Protein AF-A0A9W8CZG8-F1 (afdb_monomer_lite)

Structure (mmCIF, N/CA/C/O backbone):
data_AF-A0A9W8CZG8-F1
#
_entry.id   AF-A0A9W8CZG8-F1
#
loop_
_atom_site.group_PDB
_atom_site.id
_atom_site.type_symbol
_atom_site.label_atom_id
_atom_site.label_alt_id
_atom_site.label_comp_id
_atom_site.label_asym_id
_atom_site.label_entity_id
_atom_site.label_seq_id
_atom_site.pdbx_PDB_ins_code
_atom_site.Cartn_x
_atom_site.Cartn_y
_atom_site.Cartn_z
_atom_site.occupancy
_atom_site.B_iso_or_equiv
_atom_site.auth_seq_id
_atom_site.auth_comp_id
_atom_site.auth_asym_id
_atom_site.auth_atom_id
_atom_site.pdbx_PDB_model_num
ATOM 1 N N . MET A 1 1 ? 17.077 -1.620 -17.669 1.00 79.94 1 MET A N 1
ATOM 2 C CA . MET A 1 1 ? 16.732 -2.157 -16.331 1.00 79.94 1 MET A CA 1
ATOM 3 C C . MET A 1 1 ? 17.278 -3.568 -16.085 1.00 79.94 1 MET A C 1
ATOM 5 O O . MET A 1 1 ? 17.140 -4.068 -14.979 1.00 79.94 1 MET A O 1
ATOM 9 N N . VAL A 1 2 ? 17.951 -4.187 -17.066 1.00 86.88 2 VAL A N 1
ATOM 10 C CA . VAL A 1 2 ? 18.521 -5.549 -16.980 1.00 86.88 2 VAL A CA 1
ATOM 11 C C . VAL A 1 2 ? 20.055 -5.564 -17.033 1.00 86.88 2 VAL A C 1
ATOM 13 O O . VAL A 1 2 ? 20.654 -6.577 -17.376 1.00 86.88 2 VAL A O 1
ATOM 16 N N . ASP A 1 3 ? 20.690 -4.428 -16.736 1.00 93.69 3 ASP A N 1
ATOM 17 C CA . ASP A 1 3 ? 22.153 -4.321 -16.685 1.00 93.69 3 ASP A CA 1
ATOM 18 C C . ASP A 1 3 ? 22.726 -5.278 -15.629 1.00 93.69 3 ASP A C 1
ATOM 20 O O . ASP A 1 3 ? 22.032 -5.574 -14.657 1.00 93.69 3 ASP A O 1
ATOM 24 N N . ALA A 1 4 ? 23.957 -5.763 -15.799 1.00 90.31 4 ALA A N 1
ATOM 25 C CA . ALA A 1 4 ? 24.605 -6.643 -14.828 1.00 90.31 4 ALA A CA 1
ATOM 26 C C . ALA A 1 4 ? 24.885 -5.918 -13.499 1.00 90.31 4 ALA A C 1
ATOM 28 O O . ALA A 1 4 ? 24.730 -6.516 -12.429 1.00 90.31 4 ALA A O 1
ATOM 29 N N . GLU A 1 5 ? 25.197 -4.622 -13.564 1.00 94.44 5 GLU A N 1
ATOM 30 C CA . GLU A 1 5 ? 25.545 -3.805 -12.405 1.00 94.44 5 GLU A CA 1
ATOM 31 C C . GLU A 1 5 ? 24.303 -3.373 -11.610 1.00 94.44 5 GLU A C 1
ATOM 33 O O . GLU A 1 5 ? 23.338 -2.811 -12.141 1.00 94.44 5 GLU A O 1
ATOM 38 N N . THR A 1 6 ? 24.321 -3.613 -10.297 1.00 93.31 6 THR A N 1
ATOM 39 C CA . THR A 1 6 ? 23.183 -3.330 -9.403 1.00 93.31 6 THR A CA 1
ATOM 40 C C . THR A 1 6 ? 22.862 -1.847 -9.320 1.00 93.31 6 THR A C 1
ATOM 42 O O . THR A 1 6 ? 21.690 -1.474 -9.330 1.00 93.31 6 THR A O 1
ATOM 45 N N . ASP A 1 7 ? 23.889 -1.002 -9.292 1.00 93.81 7 ASP A N 1
ATOM 46 C CA . ASP A 1 7 ? 23.748 0.446 -9.114 1.00 93.81 7 ASP A CA 1
ATOM 47 C C . ASP A 1 7 ? 23.133 1.098 -10.359 1.00 93.81 7 ASP A C 1
ATOM 49 O O . ASP A 1 7 ? 22.344 2.047 -10.262 1.00 93.81 7 ASP A O 1
ATOM 53 N N . VAL A 1 8 ? 23.412 0.522 -11.535 1.00 95.69 8 VAL A N 1
ATOM 54 C CA . VAL A 1 8 ? 22.782 0.906 -12.803 1.00 95.69 8 VAL A CA 1
ATOM 55 C C . VAL A 1 8 ? 21.299 0.550 -12.775 1.00 95.69 8 VAL A C 1
ATOM 57 O O . VAL A 1 8 ? 20.461 1.395 -13.094 1.00 95.69 8 VAL A O 1
ATOM 60 N N . ARG A 1 9 ? 20.939 -0.669 -12.342 1.00 95.50 9 ARG A N 1
ATOM 61 C CA . ARG A 1 9 ? 19.525 -1.069 -12.211 1.00 95.50 9 ARG A CA 1
ATOM 62 C C . ARG A 1 9 ? 18.782 -0.201 -11.193 1.00 95.50 9 ARG A C 1
ATOM 64 O O . ARG A 1 9 ? 17.696 0.284 -11.498 1.00 95.50 9 ARG A O 1
ATOM 71 N N . GLN A 1 10 ? 19.374 0.036 -10.024 1.00 95.56 10 GLN A N 1
ATOM 72 C CA . GLN A 1 10 ? 18.808 0.884 -8.972 1.00 95.56 10 GLN A CA 1
ATOM 73 C C . GLN A 1 10 ? 18.493 2.291 -9.496 1.00 95.56 10 GLN A C 1
ATOM 75 O O . GLN A 1 10 ? 17.376 2.783 -9.313 1.00 95.56 10 GLN A O 1
ATOM 80 N N . SER A 1 11 ? 19.464 2.925 -10.158 1.00 96.94 11 SER A N 1
ATOM 81 C CA . SER A 1 11 ? 19.312 4.277 -10.708 1.00 96.94 11 SER A CA 1
ATOM 82 C C . SER A 1 11 ? 18.289 4.316 -11.843 1.00 96.94 11 SER A C 1
ATOM 84 O O . SER A 1 11 ? 17.495 5.249 -11.927 1.00 96.94 11 SER A O 1
ATOM 86 N N . ALA A 1 12 ? 18.248 3.275 -12.682 1.00 97.56 12 ALA A N 1
ATOM 87 C CA . ALA A 1 12 ? 17.267 3.170 -13.757 1.00 97.56 12 ALA A CA 1
ATOM 88 C C . ALA A 1 12 ? 15.824 3.105 -13.229 1.00 97.56 12 ALA A C 1
ATOM 90 O O . ALA A 1 12 ? 14.947 3.740 -13.808 1.00 97.56 12 ALA A O 1
ATOM 91 N N . PHE A 1 13 ? 15.568 2.384 -12.131 1.00 98.00 13 PHE A N 1
ATOM 92 C CA . PHE A 1 13 ? 14.232 2.339 -11.525 1.00 98.00 13 PHE A CA 1
ATOM 93 C C . PHE A 1 13 ? 13.837 3.642 -10.828 1.00 98.00 13 PHE A C 1
ATOM 95 O O . PHE A 1 13 ? 12.669 4.017 -10.887 1.00 98.00 13 PHE A O 1
ATOM 102 N N . ALA A 1 14 ? 14.792 4.355 -10.223 1.00 97.25 14 ALA A N 1
ATOM 103 C CA . ALA A 1 14 ? 14.529 5.695 -9.696 1.00 97.25 14 ALA A CA 1
ATOM 104 C C . ALA A 1 14 ? 14.093 6.641 -10.828 1.00 97.25 14 ALA A C 1
ATOM 106 O O . ALA A 1 14 ? 13.007 7.212 -10.779 1.00 97.25 14 ALA A O 1
ATOM 107 N N . LEU A 1 15 ? 14.877 6.689 -11.912 1.00 97.81 15 LEU A N 1
ATOM 108 C CA . LEU A 1 15 ? 14.543 7.486 -13.090 1.00 97.81 15 LEU A CA 1
ATOM 109 C C . LEU A 1 15 ? 13.190 7.085 -13.694 1.00 97.81 15 LEU A C 1
ATOM 111 O O . LEU A 1 15 ? 12.438 7.947 -14.128 1.00 97.81 15 LEU A O 1
ATOM 115 N N . LEU A 1 16 ? 12.860 5.791 -13.731 1.00 98.06 16 LEU A N 1
ATOM 116 C CA . LEU A 1 16 ? 11.576 5.327 -14.254 1.00 98.06 16 LEU A CA 1
ATOM 117 C C . LEU A 1 16 ? 10.388 5.902 -13.472 1.00 98.06 16 LEU A C 1
ATOM 119 O O . LEU A 1 16 ? 9.410 6.316 -14.093 1.00 98.06 16 LEU A O 1
ATOM 123 N N . GLY A 1 17 ? 10.463 5.935 -12.139 1.00 97.50 17 GLY A N 1
ATOM 124 C CA . GLY A 1 17 ? 9.410 6.551 -11.331 1.00 97.50 17 GLY A CA 1
ATOM 125 C C . GLY A 1 17 ? 9.302 8.057 -11.583 1.00 97.50 17 GLY A C 1
ATOM 126 O O . GLY A 1 17 ? 8.198 8.557 -11.792 1.00 97.50 17 GLY A O 1
ATOM 127 N N . ASP A 1 18 ? 10.431 8.762 -11.712 1.00 97.81 18 ASP A N 1
ATOM 128 C CA . ASP A 1 18 ? 10.439 10.186 -12.082 1.00 97.81 18 ASP A CA 1
ATOM 129 C C . ASP A 1 18 ? 9.818 10.432 -13.469 1.00 97.81 18 ASP A C 1
ATOM 131 O O . ASP A 1 18 ? 9.001 11.341 -13.654 1.00 97.81 18 ASP A O 1
ATOM 135 N N . LEU A 1 19 ? 10.143 9.587 -14.451 1.00 97.75 19 LEU A N 1
ATOM 136 C CA . LEU A 1 19 ? 9.551 9.644 -15.788 1.00 97.75 19 LEU A CA 1
ATOM 137 C C . LEU A 1 19 ? 8.045 9.365 -15.750 1.00 97.75 19 LEU A C 1
ATOM 139 O O . LEU A 1 19 ? 7.289 10.032 -16.455 1.00 97.75 19 LEU A O 1
ATOM 143 N N . ALA A 1 20 ? 7.586 8.429 -14.915 1.00 96.94 20 ALA A N 1
ATOM 144 C CA . ALA A 1 20 ? 6.161 8.200 -14.714 1.00 96.94 20 ALA A CA 1
ATOM 145 C C . ALA A 1 20 ? 5.485 9.465 -14.164 1.00 96.94 20 ALA A C 1
ATOM 147 O O . ALA A 1 20 ? 4.491 9.930 -14.724 1.00 96.94 20 ALA A O 1
ATOM 148 N N . MET A 1 21 ? 6.058 10.084 -13.130 1.00 95.56 21 MET A N 1
ATOM 149 C CA . MET A 1 21 ? 5.492 11.276 -12.499 1.00 95.56 21 MET A CA 1
ATOM 150 C C . MET A 1 21 ? 5.356 12.466 -13.457 1.00 95.56 21 MET A C 1
ATOM 152 O O . MET A 1 21 ? 4.320 13.144 -13.448 1.00 95.56 21 MET A O 1
ATOM 156 N N . HIS A 1 22 ? 6.378 12.710 -14.280 1.00 96.62 22 HIS A N 1
ATOM 157 C CA . HIS A 1 22 ? 6.518 13.963 -15.027 1.00 96.62 22 HIS A CA 1
ATOM 158 C C . HIS A 1 22 ? 6.261 13.844 -16.531 1.00 96.62 22 HIS A C 1
ATOM 160 O O . HIS A 1 22 ? 5.877 14.827 -17.166 1.00 96.62 22 HIS A O 1
ATOM 166 N N . CYS A 1 23 ? 6.448 12.665 -17.118 1.00 95.12 23 CYS A N 1
ATOM 167 C CA . CYS A 1 23 ? 6.392 12.477 -18.566 1.00 95.12 23 CYS A CA 1
ATOM 168 C C . CYS A 1 23 ? 5.910 11.073 -18.970 1.00 95.12 23 CYS A C 1
ATOM 170 O O . CYS A 1 23 ? 6.399 10.489 -19.938 1.00 95.12 23 CYS A O 1
ATOM 172 N N . PHE A 1 24 ? 4.873 10.571 -18.285 1.00 96.00 24 PHE A N 1
ATOM 173 C CA . PHE A 1 24 ? 4.274 9.252 -18.529 1.00 96.00 24 PHE A CA 1
ATOM 174 C C . PHE A 1 24 ? 3.967 8.964 -20.007 1.00 96.00 24 PHE A C 1
ATOM 176 O O . PHE A 1 24 ? 4.226 7.864 -20.488 1.00 96.00 24 PHE A O 1
ATOM 183 N N . ALA A 1 25 ? 3.486 9.961 -20.757 1.00 95.50 25 ALA A N 1
ATOM 184 C CA . ALA A 1 25 ? 3.161 9.817 -22.177 1.00 95.50 25 ALA A CA 1
ATOM 185 C C . ALA A 1 25 ? 4.348 9.341 -23.041 1.00 95.50 25 ALA A C 1
ATOM 187 O O . ALA A 1 25 ? 4.134 8.716 -24.076 1.00 95.50 25 ALA A O 1
ATOM 188 N N . LEU A 1 26 ? 5.592 9.611 -22.621 1.00 96.12 26 LEU A N 1
ATOM 189 C CA . LEU A 1 26 ? 6.795 9.167 -23.330 1.00 96.12 26 LEU A CA 1
ATOM 190 C C . LEU A 1 26 ? 7.120 7.690 -23.095 1.00 96.12 26 LEU A C 1
ATOM 192 O O . LEU A 1 26 ? 7.742 7.076 -23.956 1.00 96.12 26 LEU A O 1
ATOM 196 N N . ILE A 1 27 ? 6.723 7.134 -21.946 1.00 95.50 27 ILE A N 1
ATOM 197 C CA . ILE A 1 27 ? 7.032 5.750 -21.551 1.00 95.50 27 ILE A CA 1
ATOM 198 C C . ILE A 1 27 ? 5.834 4.804 -21.693 1.00 95.50 27 ILE A C 1
ATOM 200 O O . ILE A 1 27 ? 6.008 3.588 -21.745 1.00 95.50 27 ILE A O 1
ATOM 204 N N . GLN A 1 28 ? 4.614 5.344 -21.777 1.00 94.62 28 GLN A N 1
ATOM 205 C CA . GLN A 1 28 ? 3.380 4.572 -21.915 1.00 94.62 28 GLN A CA 1
ATOM 206 C C . GLN A 1 28 ? 3.406 3.580 -23.096 1.00 94.62 28 GLN A C 1
ATOM 208 O O . GLN A 1 28 ? 2.980 2.440 -22.892 1.00 94.62 28 GLN A O 1
ATOM 213 N N . PRO A 1 29 ? 3.928 3.919 -24.298 1.00 96.38 29 PRO A N 1
ATOM 214 C CA . PRO A 1 29 ? 3.973 2.970 -25.415 1.00 96.38 29 PRO A CA 1
ATOM 215 C C . PRO A 1 29 ? 4.823 1.720 -25.138 1.00 96.38 29 PRO A C 1
ATOM 217 O O . PRO A 1 29 ? 4.588 0.675 -25.738 1.00 96.38 29 PRO A O 1
ATOM 220 N N . GLN A 1 30 ? 5.798 1.811 -24.229 1.00 96.06 30 GLN A N 1
ATOM 221 C CA . GLN A 1 30 ? 6.711 0.726 -23.855 1.00 96.06 30 GLN A CA 1
ATOM 222 C C . GLN A 1 30 ? 6.327 0.067 -22.526 1.00 96.06 30 GLN A C 1
ATOM 224 O O . GLN A 1 30 ? 7.068 -0.782 -22.026 1.00 96.06 30 GLN A O 1
ATOM 229 N N . LEU A 1 31 ? 5.176 0.419 -21.940 1.00 94.69 31 LEU A N 1
ATOM 230 C CA . LEU A 1 31 ? 4.834 -0.011 -20.587 1.00 94.69 31 LEU A CA 1
ATOM 231 C C . LEU A 1 31 ? 4.801 -1.535 -20.437 1.00 94.69 31 LEU A C 1
ATOM 233 O O . LEU A 1 31 ? 5.225 -2.050 -19.410 1.00 94.69 31 LEU A O 1
ATOM 237 N N . GLY A 1 32 ? 4.354 -2.267 -21.461 1.00 95.81 32 GLY A N 1
ATOM 238 C CA . GLY A 1 32 ? 4.349 -3.729 -21.415 1.00 95.81 32 GLY A CA 1
ATOM 239 C C . GLY A 1 32 ? 5.739 -4.329 -21.206 1.00 95.81 32 GLY A C 1
ATOM 240 O O . GLY A 1 32 ? 5.919 -5.169 -20.328 1.00 95.81 32 GLY A O 1
ATOM 241 N N . GLU A 1 33 ? 6.736 -3.852 -21.951 1.00 96.69 33 GLU A N 1
ATOM 242 C CA . GLU A 1 33 ? 8.125 -4.294 -21.791 1.00 96.69 33 GLU A CA 1
ATOM 243 C C . GLU A 1 33 ? 8.709 -3.824 -20.452 1.00 96.69 33 GLU A C 1
ATOM 245 O O . GLU A 1 33 ? 9.384 -4.587 -19.757 1.00 96.69 33 GLU A O 1
ATOM 250 N N . ILE A 1 34 ? 8.399 -2.589 -20.049 1.00 97.31 34 ILE A N 1
ATOM 251 C CA . ILE A 1 34 ? 8.829 -2.037 -18.763 1.00 97.31 34 ILE A CA 1
ATOM 252 C C . ILE A 1 34 ? 8.327 -2.910 -17.610 1.00 97.31 34 ILE A C 1
ATOM 254 O O . ILE A 1 34 ? 9.120 -3.311 -16.761 1.00 97.31 34 ILE A O 1
ATOM 258 N N . MET A 1 35 ? 7.040 -3.259 -17.596 1.00 97.44 35 MET A N 1
ATOM 259 C CA . MET A 1 35 ? 6.441 -4.068 -16.534 1.00 97.44 35 MET A CA 1
ATOM 260 C C . MET A 1 35 ? 6.983 -5.500 -16.520 1.00 97.44 35 MET A C 1
ATOM 262 O O . MET A 1 35 ? 7.216 -6.047 -15.442 1.00 97.44 35 MET A O 1
ATOM 266 N N . GLN A 1 36 ? 7.263 -6.088 -17.689 1.00 96.00 36 GLN A N 1
ATOM 267 C CA . GLN A 1 36 ? 7.927 -7.394 -17.782 1.00 96.00 36 GLN A CA 1
ATOM 268 C C . GLN A 1 36 ? 9.322 -7.391 -17.142 1.00 96.00 36 GLN A C 1
ATOM 270 O O . GLN A 1 36 ? 9.713 -8.386 -16.535 1.00 96.00 36 GLN A O 1
ATOM 275 N N . GLN A 1 37 ? 10.063 -6.284 -17.248 1.00 96.50 37 GLN A N 1
ATOM 276 C CA . GLN A 1 37 ? 11.381 -6.141 -16.624 1.00 96.50 37 GLN A CA 1
ATOM 277 C C . GLN A 1 37 ? 11.299 -5.731 -15.148 1.00 96.50 37 GLN A C 1
ATOM 279 O O . GLN A 1 37 ? 12.152 -6.138 -14.362 1.00 96.50 37 GLN A O 1
ATOM 284 N N . LEU A 1 38 ? 10.296 -4.938 -14.764 1.00 97.56 38 LEU A N 1
ATOM 285 C CA . LEU A 1 38 ? 10.141 -4.392 -13.416 1.00 97.56 38 LEU A CA 1
ATOM 286 C C . LEU A 1 38 ? 9.665 -5.446 -12.416 1.00 97.56 38 LEU A C 1
ATOM 288 O O . LEU A 1 38 ? 10.283 -5.603 -11.365 1.00 97.56 38 LEU A O 1
ATOM 292 N N . VAL A 1 39 ? 8.578 -6.167 -12.719 1.00 97.62 39 VAL A N 1
ATOM 293 C CA . VAL A 1 39 ? 7.926 -7.078 -11.755 1.00 97.62 39 VAL A CA 1
ATOM 294 C C . VAL A 1 39 ? 8.908 -8.106 -11.165 1.00 97.62 39 VAL A C 1
ATOM 296 O O . VAL A 1 39 ? 8.910 -8.279 -9.945 1.00 97.62 39 VAL A O 1
ATOM 299 N N . PRO A 1 40 ? 9.799 -8.748 -11.950 1.00 95.88 40 PRO A N 1
ATOM 300 C CA . PRO A 1 40 ? 10.768 -9.700 -11.406 1.00 95.88 40 PRO A CA 1
ATOM 301 C C . PRO A 1 40 ? 11.814 -9.089 -10.464 1.00 95.88 40 PRO A C 1
ATOM 303 O O . PRO A 1 40 ? 12.410 -9.833 -9.690 1.00 95.88 40 PRO A O 1
ATOM 306 N N . GLN A 1 41 ? 12.054 -7.773 -10.528 1.00 96.12 41 GLN A N 1
ATOM 307 C CA . GLN A 1 41 ? 13.038 -7.079 -9.684 1.00 96.12 41 GLN A CA 1
ATOM 308 C C . GLN A 1 41 ? 12.511 -6.800 -8.273 1.00 96.12 41 GLN A C 1
ATOM 310 O O . GLN A 1 41 ? 13.300 -6.517 -7.373 1.00 96.12 41 GLN A O 1
ATOM 315 N N . ILE A 1 42 ? 11.196 -6.915 -8.064 1.00 96.38 42 ILE A N 1
ATOM 316 C CA . ILE A 1 42 ? 10.589 -6.956 -6.735 1.00 96.38 42 ILE A CA 1
ATOM 317 C C . ILE A 1 42 ? 10.823 -8.374 -6.189 1.00 96.38 42 ILE A C 1
ATOM 319 O O . ILE A 1 42 ? 10.033 -9.293 -6.408 1.00 96.38 42 ILE A O 1
ATOM 323 N N . ASP A 1 43 ? 11.982 -8.584 -5.572 1.00 89.00 43 ASP A N 1
ATOM 324 C CA . ASP A 1 43 ? 12.475 -9.896 -5.140 1.00 89.00 43 ASP A CA 1
ATOM 325 C C . ASP A 1 43 ? 12.251 -10.134 -3.641 1.00 89.00 43 ASP A C 1
ATOM 327 O O . ASP A 1 43 ? 12.682 -9.342 -2.803 1.00 89.00 43 ASP A O 1
ATOM 331 N N . TYR A 1 44 ? 11.647 -11.279 -3.307 1.00 80.06 44 TYR A N 1
ATOM 332 C CA . TYR A 1 44 ? 11.383 -11.710 -1.931 1.00 80.06 44 TYR A CA 1
ATOM 333 C C . TYR A 1 44 ? 12.633 -11.925 -1.089 1.00 80.06 44 TYR A C 1
ATOM 335 O O . TYR A 1 44 ? 12.573 -11.812 0.133 1.00 80.06 44 TYR A O 1
ATOM 343 N N . ASN A 1 45 ? 13.751 -12.262 -1.732 1.00 82.62 45 ASN A N 1
ATOM 344 C CA . ASN A 1 45 ? 15.008 -12.509 -1.037 1.00 82.62 45 ASN A CA 1
ATOM 345 C C . ASN A 1 45 ? 15.805 -11.225 -0.803 1.00 82.62 45 ASN A C 1
ATOM 347 O O . ASN A 1 45 ? 16.852 -11.273 -0.159 1.00 82.62 45 ASN A O 1
ATOM 351 N N . TYR A 1 46 ? 15.332 -10.088 -1.329 1.00 80.88 46 TYR A N 1
ATOM 352 C CA . TYR A 1 46 ? 16.012 -8.796 -1.255 1.00 80.88 46 TYR A CA 1
ATOM 353 C C . TYR A 1 46 ? 17.476 -8.864 -1.690 1.00 80.88 46 TYR A C 1
ATOM 355 O O . TYR A 1 46 ? 18.294 -8.089 -1.187 1.00 80.88 46 TYR A O 1
ATOM 363 N N . GLN A 1 47 ? 17.822 -9.769 -2.619 1.00 83.56 47 GLN A N 1
ATOM 364 C CA . GLN A 1 47 ? 19.215 -10.006 -3.015 1.00 83.56 47 GLN A CA 1
ATOM 365 C C . GLN A 1 47 ? 19.893 -8.698 -3.446 1.00 83.56 47 GLN A C 1
ATOM 367 O O . GLN A 1 47 ? 21.076 -8.470 -3.194 1.00 83.56 47 GLN A O 1
ATOM 372 N N . HIS A 1 48 ? 19.099 -7.806 -4.042 1.00 91.50 48 HIS A N 1
ATOM 373 C CA . HIS A 1 48 ? 19.472 -6.441 -4.370 1.00 91.50 48 HIS A CA 1
ATOM 374 C C . HIS A 1 48 ? 18.459 -5.456 -3.776 1.00 91.50 48 HIS A C 1
ATOM 376 O O . HIS A 1 48 ? 17.621 -4.905 -4.490 1.00 91.50 48 HIS A O 1
ATOM 382 N N . LEU A 1 49 ? 18.540 -5.241 -2.459 1.00 93.81 49 LEU A N 1
ATOM 383 C CA . LEU A 1 49 ? 17.590 -4.440 -1.676 1.00 93.81 49 LEU A CA 1
ATOM 384 C C . LEU A 1 49 ? 17.209 -3.104 -2.333 1.00 93.81 49 LEU A C 1
ATOM 386 O O . LEU A 1 49 ? 16.026 -2.824 -2.507 1.00 93.81 49 LEU A O 1
ATOM 390 N N . ASN A 1 50 ? 18.192 -2.297 -2.739 1.00 95.56 50 ASN A N 1
ATOM 391 C CA . ASN A 1 50 ? 17.920 -0.972 -3.302 1.00 95.56 50 ASN A CA 1
ATOM 392 C C . ASN A 1 50 ? 17.247 -1.034 -4.682 1.00 95.56 50 ASN A C 1
ATOM 394 O O . ASN A 1 50 ? 16.435 -0.174 -5.017 1.00 95.56 50 ASN A O 1
ATOM 398 N N . VAL A 1 51 ? 17.562 -2.062 -5.478 1.00 96.56 51 VAL A N 1
ATOM 399 C CA . VAL A 1 51 ? 16.904 -2.306 -6.768 1.00 96.56 51 VAL A CA 1
ATOM 400 C C . VAL A 1 51 ? 15.445 -2.684 -6.527 1.00 96.56 51 VAL A C 1
ATOM 402 O O . VAL A 1 51 ? 14.560 -2.076 -7.120 1.00 96.56 51 VAL A O 1
ATOM 405 N N . CYS A 1 52 ? 15.195 -3.617 -5.604 1.00 97.12 52 CYS A N 1
ATOM 406 C CA . CYS A 1 52 ? 13.849 -4.035 -5.212 1.00 97.12 52 CYS A CA 1
ATOM 407 C C . CYS A 1 52 ? 13.020 -2.858 -4.680 1.00 97.12 52 CYS A C 1
ATOM 409 O O . CYS A 1 52 ? 11.855 -2.707 -5.041 1.00 97.12 52 CYS A O 1
ATOM 411 N N . ASN A 1 53 ? 13.625 -2.002 -3.855 1.00 97.38 53 ASN A N 1
ATOM 412 C CA . ASN A 1 53 ? 12.985 -0.809 -3.312 1.00 97.38 53 ASN A CA 1
ATOM 413 C C . ASN A 1 53 ? 12.542 0.167 -4.405 1.00 97.38 53 ASN A C 1
ATOM 415 O O . ASN A 1 53 ? 11.376 0.556 -4.445 1.00 97.38 53 ASN A O 1
ATOM 419 N N . ASN A 1 54 ? 13.439 0.511 -5.330 1.00 98.00 54 ASN A N 1
ATOM 420 C CA . ASN A 1 54 ? 13.112 1.442 -6.408 1.00 98.00 54 ASN A CA 1
ATOM 421 C C . ASN A 1 54 ? 12.155 0.822 -7.438 1.00 98.00 54 ASN A C 1
ATOM 423 O O . ASN A 1 54 ? 11.317 1.528 -7.998 1.00 98.00 54 ASN A O 1
ATOM 427 N N . ALA A 1 55 ? 12.230 -0.492 -7.671 1.00 98.06 55 ALA A N 1
ATOM 428 C CA . ALA A 1 55 ? 11.271 -1.210 -8.508 1.00 98.06 55 ALA A CA 1
ATOM 429 C C . ALA A 1 55 ? 9.859 -1.182 -7.895 1.00 98.06 55 ALA A C 1
ATOM 431 O O . ALA A 1 55 ? 8.899 -0.869 -8.594 1.00 98.06 55 ALA A O 1
ATOM 432 N N . ALA A 1 56 ? 9.727 -1.437 -6.587 1.00 98.19 56 ALA A N 1
ATOM 433 C CA . ALA A 1 56 ? 8.443 -1.355 -5.892 1.00 98.19 56 ALA A CA 1
ATOM 434 C C . ALA A 1 56 ? 7.859 0.064 -5.973 1.00 98.19 56 ALA A C 1
ATOM 436 O O . ALA A 1 56 ? 6.732 0.235 -6.427 1.00 98.19 56 ALA A O 1
ATOM 437 N N . TRP A 1 57 ? 8.655 1.078 -5.623 1.00 98.31 57 TRP A N 1
ATOM 438 C CA . TRP A 1 57 ? 8.228 2.477 -5.673 1.00 98.31 57 TRP A CA 1
ATOM 439 C C . TRP A 1 57 ? 7.793 2.915 -7.082 1.00 98.31 57 TRP A C 1
ATOM 441 O O . TRP A 1 57 ? 6.687 3.432 -7.260 1.00 98.31 57 TRP A O 1
ATOM 451 N N . SER A 1 58 ? 8.608 2.629 -8.105 1.00 98.25 58 SER A N 1
ATOM 452 C CA . SER A 1 58 ? 8.281 2.981 -9.495 1.00 98.25 58 SER A CA 1
ATOM 453 C C . SER A 1 58 ? 7.024 2.273 -10.012 1.00 98.25 58 SER A C 1
ATOM 455 O O . SER A 1 58 ? 6.268 2.880 -10.769 1.00 98.25 58 SER A O 1
ATOM 457 N N . ALA A 1 59 ? 6.723 1.048 -9.561 1.00 98.44 59 ALA A N 1
ATOM 458 C CA . ALA A 1 59 ? 5.449 0.391 -9.871 1.00 98.44 59 ALA A CA 1
ATOM 459 C C . ALA A 1 59 ? 4.244 1.196 -9.362 1.00 98.44 59 ALA A C 1
ATOM 461 O O . ALA A 1 59 ? 3.231 1.299 -10.054 1.00 98.44 59 ALA A O 1
ATOM 462 N N . GLY A 1 60 ? 4.355 1.780 -8.165 1.00 98.31 60 GLY A N 1
ATOM 463 C CA . GLY A 1 60 ? 3.317 2.628 -7.583 1.00 98.31 60 GLY A CA 1
ATOM 464 C C . GLY A 1 60 ? 3.088 3.908 -8.385 1.00 98.31 60 GLY A C 1
ATOM 465 O O . GLY A 1 60 ? 1.938 4.264 -8.643 1.00 98.31 60 GLY A O 1
ATOM 466 N N . GLU A 1 61 ? 4.162 4.568 -8.824 1.00 98.31 61 GLU A N 1
ATOM 467 C CA . GLU A 1 61 ? 4.069 5.769 -9.668 1.00 98.31 61 GLU A CA 1
ATOM 468 C C . GLU A 1 61 ? 3.468 5.461 -11.046 1.00 98.31 61 GLU A C 1
ATOM 470 O O . GLU A 1 61 ? 2.578 6.170 -11.523 1.00 98.31 61 GLU A O 1
ATOM 475 N N . LEU A 1 62 ? 3.886 4.352 -11.666 1.00 98.06 62 LEU A N 1
ATOM 476 C CA . LEU A 1 62 ? 3.313 3.881 -12.927 1.00 98.06 62 LEU A CA 1
ATOM 477 C C . LEU A 1 62 ? 1.821 3.565 -12.792 1.00 98.06 62 LEU A C 1
ATOM 479 O O . LEU A 1 62 ? 1.051 3.917 -13.684 1.00 98.06 62 LEU A O 1
ATOM 483 N N . ALA A 1 63 ? 1.398 2.949 -11.685 1.00 97.56 63 ALA A N 1
ATOM 484 C CA . ALA A 1 63 ? -0.009 2.652 -11.438 1.00 97.56 63 ALA A CA 1
ATOM 485 C C . ALA A 1 63 ? -0.856 3.931 -11.385 1.00 97.56 63 ALA A C 1
ATOM 487 O O . ALA A 1 63 ? -1.859 4.031 -12.094 1.00 97.56 63 ALA A O 1
ATOM 488 N N . LEU A 1 64 ? -0.429 4.930 -10.601 1.00 97.25 64 LEU A N 1
ATOM 489 C CA . LEU A 1 64 ? -1.152 6.199 -10.460 1.00 97.25 64 LEU A CA 1
ATOM 490 C C . LEU A 1 64 ? -1.306 6.947 -11.788 1.00 97.25 64 LEU A C 1
ATOM 492 O O . LEU A 1 64 ? -2.310 7.626 -11.998 1.00 97.25 64 LEU A O 1
ATOM 496 N N . LYS A 1 65 ? -0.313 6.842 -12.674 1.00 96.69 65 LYS A N 1
ATOM 497 C CA . LYS A 1 65 ? -0.295 7.563 -13.953 1.00 96.69 65 LYS A CA 1
ATOM 498 C C . LYS A 1 65 ? -0.948 6.793 -15.093 1.00 96.69 65 LYS A C 1
ATOM 500 O O . LYS A 1 65 ? -1.564 7.417 -15.951 1.00 96.69 65 LYS A O 1
ATOM 505 N N . GLY A 1 66 ? -0.842 5.466 -15.088 1.00 93.44 66 GLY A N 1
ATOM 506 C CA . GLY A 1 66 ? -1.442 4.599 -16.098 1.00 93.44 66 GLY A CA 1
ATOM 507 C C . GLY A 1 66 ? -2.956 4.471 -15.974 1.00 93.44 66 GLY A C 1
ATOM 508 O O . GLY A 1 66 ? -3.637 4.388 -16.993 1.00 93.44 66 GLY A O 1
ATOM 509 N N . GLY A 1 67 ? -3.493 4.484 -14.752 1.00 94.00 67 GLY A N 1
ATOM 510 C CA . GLY A 1 67 ? -4.915 4.216 -14.522 1.00 94.00 67 GLY A CA 1
ATOM 511 C C . GLY A 1 67 ? -5.288 2.740 -14.737 1.00 94.00 67 GLY A C 1
ATOM 512 O O . GLY A 1 67 ? -4.454 1.934 -15.156 1.00 94.00 67 GLY A O 1
ATOM 513 N N . ASP A 1 68 ? -6.545 2.380 -14.431 1.00 95.25 68 ASP A N 1
ATOM 514 C CA . ASP A 1 68 ? -6.992 0.975 -14.341 1.00 95.25 68 ASP A CA 1
ATOM 515 C C . ASP A 1 68 ? -6.750 0.207 -15.642 1.00 95.25 68 ASP A C 1
ATOM 517 O O . ASP A 1 68 ? -6.087 -0.824 -15.631 1.00 95.25 68 ASP A O 1
ATOM 521 N N . GLU A 1 69 ? -7.213 0.734 -16.779 1.00 91.81 69 GLU A N 1
ATOM 522 C CA . GLU A 1 69 ? -7.138 0.042 -18.075 1.00 91.81 69 GLU A CA 1
ATOM 523 C C . GLU A 1 69 ? -5.714 -0.388 -18.446 1.00 91.81 69 GLU A C 1
ATOM 525 O O . GLU A 1 69 ? -5.506 -1.449 -19.034 1.00 91.81 69 GLU A O 1
ATOM 530 N N . VAL A 1 70 ? -4.733 0.431 -18.072 1.00 93.00 70 VAL A N 1
ATOM 531 C CA . VAL A 1 70 ? -3.332 0.242 -18.429 1.00 93.00 70 VAL A CA 1
ATOM 532 C C . VAL A 1 70 ? -2.615 -0.659 -17.421 1.00 93.00 70 VAL A C 1
ATOM 534 O O . VAL A 1 70 ? -1.848 -1.533 -17.829 1.00 93.00 70 VAL A O 1
ATOM 537 N N . ILE A 1 71 ? -2.841 -0.469 -16.114 1.00 95.69 71 ILE A N 1
ATOM 538 C CA . ILE A 1 71 ? -2.099 -1.201 -15.073 1.00 95.69 71 ILE A CA 1
ATOM 539 C C . ILE A 1 71 ? -2.704 -2.567 -14.743 1.00 95.69 71 ILE A C 1
ATOM 541 O O . ILE A 1 71 ? -1.974 -3.467 -14.328 1.00 95.69 71 ILE A O 1
ATOM 545 N N . LYS A 1 72 ? -4.016 -2.755 -14.934 1.00 96.94 72 LYS A N 1
ATOM 546 C CA . LYS A 1 72 ? -4.772 -3.931 -14.470 1.00 96.94 72 LYS A CA 1
ATOM 547 C C . LYS A 1 72 ? -4.141 -5.293 -14.789 1.00 96.94 72 LYS A C 1
ATOM 549 O O . LYS A 1 72 ? -4.117 -6.123 -13.879 1.00 96.94 72 LYS A O 1
ATOM 554 N N . PRO A 1 73 ? -3.567 -5.547 -15.987 1.00 97.75 73 PRO A N 1
ATOM 555 C CA . PRO A 1 73 ? -2.903 -6.822 -16.283 1.00 97.75 73 PRO A CA 1
ATOM 556 C C . PRO A 1 73 ? -1.713 -7.145 -15.367 1.00 97.75 73 PRO A C 1
ATOM 558 O O . PRO A 1 73 ? -1.352 -8.308 -15.207 1.00 97.75 73 PRO A O 1
ATOM 561 N N . TYR A 1 74 ? -1.105 -6.125 -14.762 1.00 98.19 74 TYR A N 1
ATOM 562 C CA . TYR A 1 74 ? 0.089 -6.246 -13.928 1.00 98.19 74 TYR A CA 1
ATOM 563 C C . TYR A 1 74 ? -0.217 -6.212 -12.430 1.00 98.19 74 TYR A C 1
ATOM 565 O O . TYR A 1 74 ? 0.661 -6.536 -11.633 1.00 98.19 74 TYR A O 1
ATOM 573 N N . VAL A 1 75 ? -1.446 -5.863 -12.030 1.00 98.50 75 VAL A N 1
ATOM 574 C CA . VAL A 1 75 ? -1.824 -5.736 -10.614 1.00 98.50 75 VAL A CA 1
ATOM 575 C C . VAL A 1 75 ? -1.647 -7.061 -9.876 1.00 98.50 75 VAL A C 1
ATOM 577 O O . VAL A 1 75 ? -0.989 -7.085 -8.843 1.00 98.50 75 VAL A O 1
ATOM 580 N N . THR A 1 76 ? -2.163 -8.176 -10.404 1.00 98.38 76 THR A N 1
ATOM 581 C CA . THR A 1 76 ? -2.002 -9.490 -9.755 1.00 98.38 76 THR A CA 1
ATOM 582 C C . THR A 1 76 ? -0.528 -9.911 -9.638 1.00 98.38 76 THR A C 1
ATOM 584 O O . THR A 1 76 ? -0.106 -10.167 -8.511 1.00 98.38 76 THR A O 1
ATOM 587 N N . PRO A 1 77 ? 0.293 -9.889 -10.713 1.00 98.38 77 PRO A N 1
ATOM 588 C CA . PRO A 1 77 ? 1.731 -10.156 -10.600 1.00 98.38 77 PRO A CA 1
ATOM 589 C C . PRO A 1 77 ? 2.460 -9.263 -9.587 1.00 98.38 77 PRO A C 1
ATOM 591 O O . PRO A 1 77 ? 3.353 -9.722 -8.880 1.00 98.38 77 PRO A O 1
ATOM 594 N N . LEU A 1 78 ? 2.085 -7.983 -9.494 1.00 98.56 78 LEU A N 1
ATOM 595 C CA . LEU A 1 78 ? 2.647 -7.073 -8.497 1.00 98.56 78 LEU A CA 1
ATOM 596 C C . LEU A 1 78 ? 2.230 -7.464 -7.078 1.00 98.56 78 LEU A C 1
ATOM 598 O O . LEU A 1 78 ? 3.080 -7.490 -6.196 1.00 98.56 78 LEU A O 1
ATOM 602 N N . LEU A 1 79 ? 0.958 -7.792 -6.835 1.00 98.50 79 LEU A N 1
ATOM 603 C CA . LEU A 1 79 ? 0.485 -8.201 -5.507 1.00 98.50 79 LEU A CA 1
ATOM 604 C C . LEU A 1 79 ? 1.138 -9.496 -5.032 1.00 98.50 79 LEU A C 1
ATOM 606 O O . LEU A 1 79 ? 1.539 -9.572 -3.871 1.00 98.50 79 LEU A O 1
ATOM 610 N N . GLU A 1 80 ? 1.302 -10.473 -5.927 1.00 98.00 80 GLU A N 1
ATOM 611 C CA . GLU A 1 80 ? 2.016 -11.718 -5.630 1.00 98.00 80 GLU A CA 1
ATOM 612 C C . GLU A 1 80 ? 3.415 -11.431 -5.087 1.00 98.00 80 GLU A C 1
ATOM 614 O O . GLU A 1 80 ? 3.880 -12.142 -4.200 1.00 98.00 80 GLU A O 1
ATOM 619 N N . ARG A 1 81 ? 4.066 -10.363 -5.560 1.00 98.00 81 ARG A N 1
ATOM 620 C CA . ARG A 1 81 ? 5.386 -9.911 -5.111 1.00 98.00 81 ARG A CA 1
ATOM 621 C C . ARG A 1 81 ? 5.313 -9.052 -3.847 1.00 98.00 81 ARG A C 1
ATOM 623 O O . ARG A 1 81 ? 5.973 -9.347 -2.859 1.00 98.00 81 ARG A O 1
ATOM 630 N N . LEU A 1 82 ? 4.486 -8.014 -3.838 1.00 98.50 82 LEU A N 1
ATOM 631 C CA . LEU A 1 82 ? 4.450 -6.994 -2.787 1.00 98.50 82 LEU A CA 1
ATOM 632 C C . LEU A 1 82 ? 3.846 -7.493 -1.467 1.00 98.50 82 LEU A C 1
ATOM 634 O O . LEU A 1 82 ? 4.285 -7.062 -0.403 1.00 98.50 82 LEU A O 1
ATOM 638 N N . VAL A 1 83 ? 2.854 -8.388 -1.498 1.00 98.25 83 VAL A N 1
ATOM 639 C CA . VAL A 1 83 ? 2.182 -8.854 -0.270 1.00 98.25 83 VAL A CA 1
ATOM 640 C C . VAL A 1 83 ? 3.111 -9.708 0.605 1.00 98.25 83 VAL A C 1
ATOM 642 O O . VAL A 1 83 ? 3.237 -9.396 1.791 1.00 98.25 83 VAL A O 1
ATOM 645 N N . PRO A 1 84 ? 3.828 -10.722 0.078 1.00 97.44 84 PRO A N 1
ATOM 646 C CA . PRO A 1 84 ? 4.820 -11.444 0.875 1.00 97.44 84 PRO A CA 1
ATOM 647 C C . PRO A 1 84 ? 5.959 -10.543 1.354 1.00 97.44 84 PRO A C 1
ATOM 649 O O . PRO A 1 84 ? 6.447 -10.724 2.467 1.00 97.44 84 PRO A O 1
ATOM 652 N N . LEU A 1 85 ? 6.346 -9.547 0.544 1.00 96.69 85 LEU A N 1
ATOM 653 C CA . LEU A 1 85 ? 7.322 -8.542 0.950 1.00 96.69 85 LEU A CA 1
ATOM 654 C C . LEU A 1 85 ? 6.860 -7.739 2.161 1.00 96.69 85 LEU A C 1
ATOM 656 O O . LEU A 1 85 ? 7.632 -7.556 3.089 1.00 96.69 85 LEU A O 1
ATOM 660 N N . LEU A 1 86 ? 5.618 -7.268 2.163 1.00 97.88 86 LEU A N 1
ATOM 661 C CA . LEU A 1 86 ? 5.065 -6.500 3.271 1.00 97.88 86 LEU A CA 1
ATOM 662 C C . LEU A 1 86 ? 4.943 -7.348 4.546 1.00 97.88 86 LEU A C 1
ATOM 664 O O . LEU A 1 86 ? 5.281 -6.885 5.636 1.00 97.88 86 LEU A O 1
ATOM 668 N N . ASN A 1 87 ? 4.464 -8.585 4.399 1.00 97.50 87 ASN A N 1
ATOM 669 C CA . ASN A 1 87 ? 4.164 -9.492 5.507 1.00 97.50 87 ASN A CA 1
ATOM 670 C C . ASN A 1 87 ? 5.395 -10.141 6.151 1.00 97.50 87 ASN A C 1
ATOM 672 O O . ASN A 1 87 ? 5.271 -10.725 7.226 1.00 97.50 87 ASN A O 1
ATOM 676 N N . ASN A 1 88 ? 6.573 -10.050 5.537 1.00 95.62 88 ASN A N 1
ATOM 677 C CA . ASN A 1 88 ? 7.800 -10.546 6.141 1.00 95.62 88 ASN A CA 1
ATOM 678 C C . ASN A 1 88 ? 8.316 -9.545 7.195 1.00 95.62 88 ASN A C 1
ATOM 680 O O . ASN A 1 88 ? 8.591 -8.380 6.921 1.00 95.62 88 ASN A O 1
ATOM 684 N N . GLU A 1 89 ? 8.449 -9.992 8.443 1.00 91.44 89 GLU A N 1
ATOM 685 C CA . GLU A 1 89 ? 8.906 -9.126 9.537 1.00 91.44 89 GLU A CA 1
ATOM 686 C C . GLU A 1 89 ? 10.381 -8.725 9.413 1.00 91.44 89 GLU A C 1
ATOM 688 O O . GLU A 1 89 ? 10.781 -7.700 9.961 1.00 91.44 89 GLU A O 1
ATOM 693 N N . ASN A 1 90 ? 11.171 -9.493 8.656 1.00 93.69 90 ASN A N 1
ATOM 694 C CA . ASN A 1 90 ? 12.589 -9.220 8.417 1.00 93.69 90 ASN A CA 1
ATOM 695 C C . ASN A 1 90 ? 12.827 -8.230 7.269 1.00 93.69 90 ASN A C 1
ATOM 697 O O . ASN A 1 90 ? 13.973 -7.876 6.988 1.00 93.69 90 ASN A O 1
ATOM 701 N N . THR A 1 91 ? 11.773 -7.802 6.575 1.00 95.56 91 THR A N 1
ATOM 702 C CA . THR A 1 91 ? 11.884 -6.824 5.495 1.00 95.56 91 THR A CA 1
ATOM 703 C C . THR A 1 91 ? 12.383 -5.494 6.040 1.00 95.56 91 THR A C 1
ATOM 705 O O . THR A 1 91 ? 11.785 -4.963 6.980 1.00 95.56 91 THR A O 1
ATOM 708 N N . PRO A 1 92 ? 13.438 -4.906 5.448 1.00 95.75 92 PRO A N 1
ATOM 709 C CA . PRO A 1 92 ? 13.894 -3.579 5.835 1.00 95.75 92 PRO A CA 1
ATOM 710 C C . PRO A 1 92 ? 12.759 -2.556 5.750 1.00 95.75 92 PRO A C 1
ATOM 712 O O . PRO A 1 92 ? 12.018 -2.532 4.766 1.00 95.75 92 PRO A O 1
ATOM 715 N N . LEU A 1 93 ? 12.644 -1.702 6.772 1.00 95.06 93 LEU A N 1
ATOM 716 C CA . LEU A 1 93 ? 11.492 -0.815 6.959 1.00 95.06 93 LEU A CA 1
ATOM 717 C C . LEU A 1 93 ? 11.164 0.009 5.707 1.00 95.06 93 LEU A C 1
ATOM 719 O O . LEU A 1 93 ? 10.031 -0.031 5.249 1.00 95.06 93 LEU A O 1
ATOM 723 N N . THR A 1 94 ? 12.157 0.660 5.096 1.00 95.81 94 THR A N 1
ATOM 724 C CA . THR A 1 94 ? 11.961 1.485 3.889 1.00 95.81 94 THR A CA 1
ATOM 725 C C . THR A 1 94 ? 11.352 0.707 2.720 1.00 95.81 94 THR A C 1
ATOM 727 O O . THR A 1 94 ? 10.526 1.234 1.978 1.00 95.81 94 THR A O 1
ATOM 730 N N . LEU A 1 95 ? 11.708 -0.571 2.567 1.00 97.06 95 LEU A N 1
ATOM 731 C CA . LEU A 1 95 ? 11.113 -1.413 1.536 1.00 97.06 95 LEU A CA 1
ATOM 732 C C . LEU A 1 95 ? 9.698 -1.858 1.914 1.00 97.06 95 LEU A C 1
ATOM 734 O O . LEU A 1 95 ? 8.828 -1.893 1.048 1.00 97.06 95 LEU A O 1
ATOM 738 N N . ALA A 1 96 ? 9.441 -2.165 3.187 1.00 97.69 96 ALA A N 1
ATOM 739 C CA . ALA A 1 96 ? 8.087 -2.462 3.652 1.00 97.69 96 ALA A CA 1
ATOM 740 C C . ALA A 1 96 ? 7.151 -1.253 3.458 1.00 97.69 96 ALA A C 1
ATOM 742 O O . ALA A 1 96 ? 6.019 -1.424 3.007 1.00 97.69 96 ALA A O 1
ATOM 743 N N . GLU A 1 97 ? 7.636 -0.037 3.730 1.00 98.12 97 GLU A N 1
ATOM 744 C CA . GLU A 1 97 ? 6.928 1.225 3.486 1.00 98.12 97 GLU A CA 1
ATOM 745 C C . GLU A 1 97 ? 6.593 1.386 2.000 1.00 98.12 97 GLU A C 1
ATOM 747 O O . GLU A 1 97 ? 5.422 1.546 1.653 1.00 98.12 97 GLU A O 1
ATOM 752 N N . ASN A 1 98 ? 7.580 1.243 1.108 1.00 98.25 98 ASN A N 1
ATOM 753 C CA . ASN A 1 98 ? 7.356 1.333 -0.338 1.00 98.25 98 ASN A CA 1
ATOM 754 C C . ASN A 1 98 ? 6.428 0.235 -0.868 1.00 98.25 98 ASN A C 1
ATOM 756 O O . ASN A 1 98 ? 5.581 0.505 -1.723 1.00 98.25 98 ASN A O 1
ATOM 760 N N . ALA A 1 99 ? 6.532 -0.990 -0.348 1.00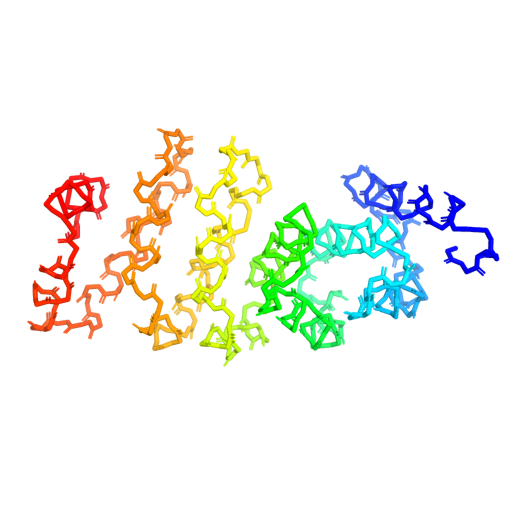 98.38 99 ALA A N 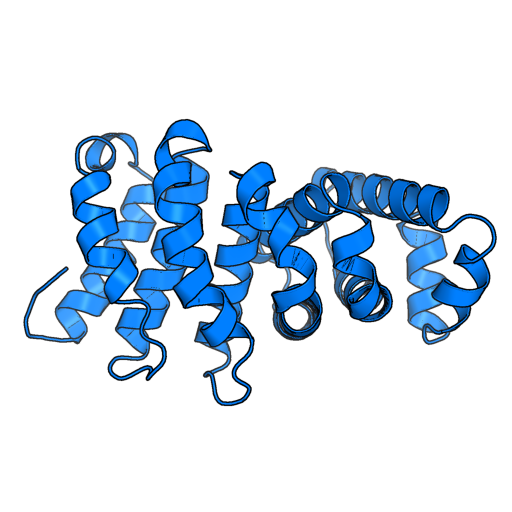1
ATOM 761 C CA . ALA A 1 99 ? 5.628 -2.073 -0.714 1.00 98.38 99 ALA A CA 1
ATOM 762 C C . ALA A 1 99 ? 4.184 -1.752 -0.307 1.00 98.38 99 ALA A C 1
ATOM 764 O O . ALA A 1 99 ? 3.266 -1.878 -1.117 1.00 98.38 99 ALA A O 1
ATOM 765 N N . ALA A 1 100 ? 3.979 -1.273 0.920 1.00 98.75 100 ALA A N 1
ATOM 766 C CA . ALA A 1 100 ? 2.660 -0.922 1.421 1.00 98.75 100 ALA A CA 1
ATOM 767 C C . ALA A 1 100 ? 2.058 0.300 0.704 1.00 98.75 100 ALA A C 1
ATOM 769 O O . ALA A 1 100 ? 0.889 0.259 0.310 1.00 98.75 100 ALA A O 1
ATOM 770 N N . ILE A 1 101 ? 2.845 1.351 0.453 1.00 98.81 101 ILE A N 1
ATOM 771 C CA . ILE A 1 101 ? 2.418 2.512 -0.345 1.00 98.81 101 ILE A CA 1
ATOM 772 C C . ILE A 1 101 ? 1.985 2.060 -1.743 1.00 98.81 101 ILE A C 1
ATOM 774 O O . ILE A 1 101 ? 0.908 2.432 -2.212 1.00 98.81 101 ILE A O 1
ATOM 778 N N . THR A 1 102 ? 2.779 1.199 -2.381 1.00 98.88 102 THR A N 1
ATOM 779 C CA . THR A 1 102 ? 2.490 0.670 -3.719 1.00 98.88 102 THR A CA 1
ATOM 780 C C . THR A 1 102 ? 1.212 -0.162 -3.737 1.00 98.88 102 THR A C 1
ATOM 782 O O . THR A 1 102 ? 0.364 0.064 -4.595 1.00 98.88 102 THR A O 1
ATOM 785 N N . ILE A 1 103 ? 1.011 -1.062 -2.767 1.00 98.88 103 ILE A N 1
ATOM 786 C CA . ILE A 1 103 ? -0.245 -1.822 -2.629 1.00 98.88 103 ILE A CA 1
ATOM 787 C C . ILE A 1 103 ? -1.440 -0.872 -2.482 1.00 98.88 103 ILE A C 1
ATOM 789 O O . ILE A 1 103 ? -2.461 -1.063 -3.142 1.00 98.88 103 ILE A O 1
ATOM 793 N N . GLY A 1 104 ? -1.306 0.178 -1.665 1.00 98.81 104 GLY A N 1
ATOM 794 C CA . GLY A 1 104 ? -2.336 1.205 -1.515 1.00 98.81 104 GLY A CA 1
ATOM 795 C C . GLY A 1 104 ? -2.663 1.876 -2.851 1.00 98.81 104 GLY A C 1
ATOM 796 O O . GLY A 1 104 ? -3.820 1.914 -3.255 1.00 98.81 104 GLY A O 1
ATOM 797 N N . ARG A 1 105 ? -1.650 2.323 -3.597 1.00 98.81 105 ARG A N 1
ATOM 798 C CA . ARG A 1 105 ? -1.827 2.955 -4.917 1.00 98.81 105 ARG A CA 1
ATOM 799 C C . ARG A 1 105 ? -2.451 2.017 -5.952 1.00 98.81 105 ARG A C 1
ATOM 801 O O . ARG A 1 105 ? -3.329 2.443 -6.696 1.00 98.81 105 ARG A O 1
ATOM 808 N N . LEU A 1 106 ? -2.078 0.737 -5.963 1.00 98.81 106 LEU A N 1
ATOM 809 C CA . LEU A 1 106 ? -2.744 -0.273 -6.793 1.00 98.81 106 LEU A CA 1
ATOM 810 C C . LEU A 1 106 ? -4.222 -0.419 -6.407 1.00 98.81 106 LEU A C 1
ATOM 812 O O . LEU A 1 106 ? -5.073 -0.525 -7.284 1.00 98.81 106 LEU A O 1
ATOM 816 N N . GLY A 1 107 ? -4.540 -0.382 -5.110 1.00 98.69 107 GLY A N 1
ATOM 817 C CA . GLY A 1 107 ? -5.914 -0.416 -4.606 1.00 98.69 107 GLY A CA 1
ATOM 818 C C . GLY A 1 107 ? -6.737 0.824 -4.953 1.00 98.69 107 GLY A C 1
ATOM 819 O O . GLY A 1 107 ? -7.943 0.714 -5.153 1.00 98.69 107 GLY A O 1
ATOM 820 N N . LEU A 1 108 ? -6.094 1.988 -5.072 1.00 98.50 108 LEU A N 1
ATOM 821 C CA . LEU A 1 108 ? -6.734 3.221 -5.536 1.00 98.50 108 LEU A CA 1
ATOM 822 C C . LEU A 1 108 ? -7.121 3.135 -7.015 1.00 98.50 108 LEU A C 1
ATOM 824 O O . LEU A 1 108 ? -8.182 3.612 -7.407 1.00 98.50 108 LEU A O 1
ATOM 828 N N . VAL A 1 109 ? -6.253 2.535 -7.828 1.00 98.38 109 VAL A N 1
ATOM 829 C CA . VAL A 1 109 ? -6.406 2.497 -9.286 1.00 98.38 109 VAL A CA 1
ATOM 830 C C . VAL A 1 109 ? -7.260 1.314 -9.744 1.00 98.38 109 VAL A C 1
ATOM 832 O O . VAL A 1 109 ? -8.141 1.483 -10.581 1.00 98.38 109 VAL A O 1
ATOM 835 N N . SER A 1 110 ? -7.041 0.132 -9.169 1.00 98.31 110 SER A N 1
ATOM 836 C CA . SER A 1 110 ? -7.678 -1.129 -9.564 1.00 98.31 110 SER A CA 1
ATOM 837 C C . SER A 1 110 ? -8.333 -1.840 -8.368 1.00 98.31 110 SER A C 1
ATOM 839 O O . SER A 1 110 ? -8.029 -3.010 -8.099 1.00 98.31 110 SER A O 1
ATOM 841 N N . PRO A 1 111 ? -9.268 -1.193 -7.640 1.00 98.06 111 PRO A N 1
ATOM 842 C CA . PRO A 1 111 ? -9.853 -1.755 -6.418 1.00 98.06 111 PRO A CA 1
ATOM 843 C C . PRO A 1 111 ? -10.519 -3.115 -6.646 1.00 98.06 111 PRO A C 1
ATOM 845 O O . PRO A 1 111 ? -10.435 -3.985 -5.786 1.00 98.06 111 PRO A O 1
ATOM 848 N N . SER A 1 112 ? -11.105 -3.338 -7.828 1.00 97.56 112 SER A N 1
ATOM 849 C CA . SER A 1 112 ? -11.734 -4.617 -8.198 1.00 97.56 112 SER A CA 1
ATOM 850 C C . SER A 1 112 ? -10.784 -5.822 -8.153 1.00 97.56 112 SER A C 1
ATOM 852 O O . SER A 1 112 ? -11.238 -6.943 -7.945 1.00 97.56 112 SER A O 1
ATOM 854 N N . VAL A 1 113 ? -9.477 -5.600 -8.326 1.00 98.38 113 VAL A N 1
ATOM 855 C CA . VAL A 1 113 ? -8.451 -6.653 -8.301 1.00 98.38 113 VAL A CA 1
ATOM 856 C C . VAL A 1 113 ? -7.782 -6.745 -6.931 1.00 98.38 113 VAL A C 1
ATOM 858 O O . VAL A 1 113 ? -7.480 -7.842 -6.462 1.00 98.38 113 VAL A O 1
ATOM 861 N N . VAL A 1 114 ? -7.556 -5.608 -6.263 1.00 98.69 114 VAL A N 1
ATOM 862 C CA . VAL A 1 114 ? -6.809 -5.586 -4.996 1.00 98.69 114 VAL A CA 1
ATOM 863 C C . VAL A 1 114 ? -7.693 -5.881 -3.784 1.00 98.69 114 VAL A C 1
ATOM 865 O O . VAL A 1 114 ? -7.282 -6.647 -2.915 1.00 98.69 114 VAL A O 1
ATOM 868 N N . ALA A 1 115 ? -8.917 -5.347 -3.728 1.00 98.50 115 ALA A N 1
ATOM 869 C CA . ALA A 1 115 ? -9.802 -5.466 -2.565 1.00 98.50 115 ALA A CA 1
ATOM 870 C C . ALA A 1 115 ? -10.117 -6.916 -2.125 1.00 98.50 115 ALA A C 1
ATOM 872 O O . ALA A 1 115 ? -10.208 -7.150 -0.917 1.00 98.50 115 ALA A O 1
ATOM 873 N N . PRO A 1 116 ? -10.225 -7.924 -3.018 1.00 98.44 116 PRO A N 1
ATOM 874 C CA . PRO A 1 116 ? -10.360 -9.325 -2.603 1.00 98.44 116 PRO A CA 1
ATOM 875 C C . PRO A 1 116 ? -9.190 -9.852 -1.757 1.00 98.44 116 PRO A C 1
ATOM 877 O O . PRO A 1 116 ? -9.367 -10.786 -0.983 1.00 98.44 116 PRO A O 1
ATOM 880 N N . ASN A 1 117 ? -8.006 -9.244 -1.871 1.00 98.06 117 ASN A N 1
ATOM 881 C CA . ASN A 1 117 ? -6.795 -9.631 -1.143 1.00 98.06 117 ASN A CA 1
ATOM 882 C C . ASN A 1 117 ? -6.595 -8.832 0.153 1.00 98.06 117 ASN A C 1
ATOM 884 O O . ASN A 1 117 ? -5.583 -9.013 0.826 1.00 98.06 117 ASN A O 1
ATOM 888 N N . LEU A 1 118 ? -7.528 -7.940 0.504 1.00 97.88 118 LEU A N 1
ATOM 889 C CA . LEU A 1 118 ? -7.372 -6.981 1.600 1.00 97.88 118 LEU A CA 1
ATOM 890 C C . LEU A 1 118 ? -7.018 -7.657 2.932 1.00 97.88 118 LEU A C 1
ATOM 892 O O . LEU A 1 118 ? -6.082 -7.240 3.614 1.00 97.88 118 LEU A O 1
ATOM 896 N N . GLU A 1 119 ? -7.704 -8.754 3.258 1.00 98.19 119 GLU A N 1
ATOM 897 C CA . GLU A 1 119 ? -7.472 -9.514 4.490 1.00 98.19 119 GLU A CA 1
ATOM 898 C C . GLU A 1 119 ? -6.032 -10.045 4.595 1.00 98.19 119 GLU A C 1
ATOM 900 O O . GLU A 1 119 ? -5.488 -10.147 5.694 1.00 98.19 119 GLU A O 1
ATOM 905 N N . ALA A 1 120 ? -5.385 -10.334 3.460 1.00 98.31 120 ALA A N 1
ATOM 906 C CA . ALA A 1 120 ? -4.051 -10.922 3.425 1.00 98.31 120 ALA A CA 1
ATOM 907 C C . ALA A 1 120 ? -2.941 -9.948 3.845 1.00 98.31 120 ALA A C 1
ATOM 909 O O . ALA A 1 120 ? -1.873 -10.403 4.246 1.00 98.31 120 ALA A O 1
ATOM 910 N N . PHE A 1 121 ? -3.152 -8.631 3.747 1.00 98.50 121 PHE A N 1
ATOM 911 C CA . PHE A 1 121 ? -2.098 -7.642 4.011 1.00 98.50 121 PHE A CA 1
ATOM 912 C C . PHE A 1 121 ? -2.507 -6.507 4.954 1.00 98.50 121 PHE A C 1
ATOM 914 O O . PHE A 1 121 ? -1.631 -5.826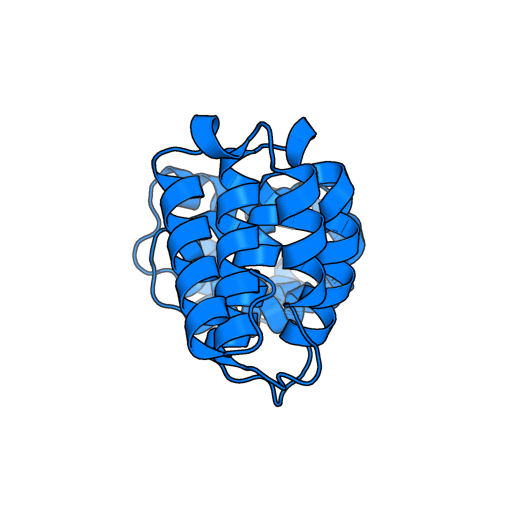 5.490 1.00 98.50 121 PHE A O 1
ATOM 921 N N . ALA A 1 122 ? -3.805 -6.271 5.182 1.00 98.62 122 ALA A N 1
ATOM 922 C CA . ALA A 1 122 ? -4.275 -5.052 5.841 1.00 98.62 122 ALA A CA 1
ATOM 923 C C . ALA A 1 122 ? -3.704 -4.834 7.250 1.00 98.62 122 ALA A C 1
ATOM 925 O O . ALA A 1 122 ? -3.395 -3.698 7.608 1.00 98.62 122 ALA A O 1
ATOM 926 N N . GLN A 1 123 ? -3.522 -5.895 8.044 1.00 98.44 123 GLN A N 1
ATOM 927 C CA . GLN A 1 123 ? -2.963 -5.771 9.396 1.00 98.44 123 GLN A CA 1
ATOM 928 C C . GLN A 1 123 ? -1.548 -5.192 9.355 1.00 98.44 123 GLN A C 1
ATOM 930 O O . GLN A 1 123 ? -1.264 -4.169 9.981 1.00 98.44 123 GLN A O 1
ATOM 935 N N . ARG A 1 124 ? -0.668 -5.818 8.568 1.00 98.25 124 ARG A N 1
ATOM 936 C CA . ARG A 1 124 ? 0.722 -5.387 8.438 1.00 98.25 124 ARG A CA 1
ATOM 937 C C . ARG A 1 124 ? 0.832 -4.036 7.743 1.00 98.25 124 ARG A C 1
ATOM 939 O O . ARG A 1 124 ? 1.639 -3.211 8.160 1.00 98.25 124 ARG A O 1
ATOM 946 N N . TRP A 1 125 ? -0.017 -3.786 6.750 1.00 98.69 125 TRP A N 1
ATOM 947 C CA . TRP A 1 125 ? -0.118 -2.493 6.080 1.00 98.69 125 TRP A CA 1
ATOM 948 C C . TRP A 1 125 ? -0.398 -1.360 7.069 1.00 98.69 125 TRP A C 1
ATOM 950 O O . TRP A 1 125 ? 0.320 -0.364 7.064 1.00 98.69 125 TRP A O 1
ATOM 960 N N . CYS A 1 126 ? -1.386 -1.527 7.958 1.00 98.50 126 CYS A N 1
ATOM 961 C CA . CYS A 1 126 ? -1.727 -0.509 8.955 1.00 98.50 126 CYS A CA 1
ATOM 962 C C . CYS A 1 126 ? -0.565 -0.258 9.919 1.00 98.50 126 CYS A C 1
ATOM 964 O O . CYS A 1 126 ? -0.261 0.894 10.216 1.00 98.50 126 CYS A O 1
ATOM 966 N N . VAL A 1 127 ? 0.115 -1.322 10.363 1.00 97.44 127 VAL A N 1
ATOM 967 C CA . VAL A 1 127 ? 1.291 -1.205 11.238 1.00 97.44 127 VAL A CA 1
ATOM 968 C C . VAL A 1 127 ? 2.397 -0.396 10.559 1.00 97.44 127 VAL A C 1
ATOM 970 O O . VAL A 1 127 ? 2.867 0.580 11.137 1.00 97.44 127 VAL A O 1
ATOM 973 N N . VAL A 1 128 ? 2.773 -0.743 9.326 1.00 97.81 128 VAL A N 1
ATOM 974 C CA . VAL A 1 128 ? 3.844 -0.050 8.590 1.00 97.81 128 VAL A CA 1
ATOM 975 C C . VAL A 1 128 ? 3.482 1.409 8.297 1.00 97.81 128 VAL A C 1
ATOM 977 O O . VAL A 1 128 ? 4.271 2.307 8.564 1.00 97.81 128 VAL A O 1
ATOM 980 N N . LEU A 1 129 ? 2.275 1.688 7.801 1.00 97.44 129 LEU A N 1
ATOM 981 C CA . LEU A 1 129 ? 1.886 3.057 7.435 1.00 97.44 129 LEU A CA 1
ATOM 982 C C . LEU A 1 129 ? 1.627 3.950 8.653 1.00 97.44 129 LEU A C 1
ATOM 984 O O . LEU A 1 129 ? 1.623 5.174 8.518 1.00 97.44 129 LEU A O 1
ATOM 988 N N . SER A 1 130 ? 1.446 3.368 9.842 1.00 94.81 130 SER A N 1
ATOM 989 C CA . SER A 1 130 ? 1.308 4.136 11.081 1.00 94.81 130 SER A CA 1
ATOM 990 C C . SER A 1 130 ? 2.600 4.859 11.486 1.00 94.81 130 SER A C 1
ATOM 992 O O . SER A 1 130 ? 2.512 5.911 12.120 1.00 94.81 130 SER A O 1
ATOM 994 N N . SER A 1 131 ? 3.778 4.350 11.091 1.00 92.31 131 SER A N 1
ATOM 995 C CA . SER A 1 131 ? 5.080 4.982 11.360 1.00 92.31 131 SER A CA 1
ATOM 996 C C . SER A 1 131 ? 5.529 5.974 10.286 1.00 92.31 131 SER A C 1
ATOM 998 O O . SER A 1 131 ? 6.441 6.765 10.530 1.00 92.31 131 SER A O 1
ATOM 1000 N N . VAL A 1 132 ? 4.896 5.962 9.110 1.00 95.12 132 VAL A N 1
ATOM 1001 C CA . VAL A 1 132 ? 5.212 6.886 8.014 1.00 95.12 132 VAL A CA 1
ATOM 1002 C C . VAL A 1 132 ? 4.669 8.277 8.346 1.00 95.12 132 VAL A C 1
ATOM 1004 O O . VAL A 1 132 ? 3.508 8.431 8.742 1.00 95.12 132 VAL A O 1
ATOM 1007 N N . LYS A 1 133 ? 5.503 9.309 8.181 1.00 95.94 133 LYS A N 1
ATOM 1008 C CA . LYS A 1 133 ? 5.081 10.710 8.340 1.00 95.94 133 LYS A CA 1
ATOM 1009 C C . LYS A 1 133 ? 4.068 11.096 7.267 1.00 95.94 133 LYS A C 1
ATOM 1011 O O . LYS A 1 133 ? 4.104 10.580 6.157 1.00 95.94 133 LYS A O 1
ATOM 1016 N N . ASP A 1 134 ? 3.192 12.032 7.598 1.00 96.88 134 ASP A N 1
ATOM 1017 C CA . ASP A 1 134 ? 2.186 12.524 6.662 1.00 96.88 134 ASP A CA 1
ATOM 1018 C C . ASP A 1 134 ? 2.860 13.176 5.445 1.00 96.88 134 ASP A C 1
ATOM 1020 O O . ASP A 1 134 ? 3.617 14.140 5.573 1.00 96.88 134 ASP A O 1
ATOM 1024 N N . ASN A 1 135 ? 2.609 12.603 4.269 1.00 96.44 135 ASN A N 1
ATOM 1025 C CA . ASN A 1 135 ? 3.078 13.072 2.971 1.00 96.44 135 ASN A CA 1
ATOM 1026 C C . ASN A 1 135 ? 2.099 12.627 1.864 1.00 96.44 135 ASN A C 1
ATOM 1028 O O . ASN A 1 135 ? 1.137 11.890 2.117 1.00 96.44 135 ASN A O 1
ATOM 1032 N N . ASP A 1 136 ? 2.355 13.056 0.629 1.00 96.50 136 ASP A N 1
ATOM 1033 C CA . ASP A 1 136 ? 1.487 12.759 -0.519 1.00 96.50 136 ASP A CA 1
ATOM 1034 C C . ASP A 1 136 ? 1.428 11.258 -0.845 1.00 96.50 136 ASP A C 1
ATOM 1036 O O . ASP A 1 136 ? 0.378 10.731 -1.221 1.00 96.50 136 ASP A O 1
ATOM 1040 N N . GLU A 1 137 ? 2.530 10.533 -0.643 1.00 97.69 137 GLU A N 1
ATOM 1041 C CA . GLU A 1 137 ? 2.594 9.089 -0.877 1.00 97.69 137 GLU A CA 1
ATOM 1042 C C . GLU A 1 137 ? 1.679 8.334 0.093 1.00 97.69 137 GLU A C 1
ATOM 1044 O O . GLU A 1 137 ? 0.810 7.572 -0.342 1.00 97.69 137 GLU A O 1
ATOM 1049 N N . LYS A 1 138 ? 1.794 8.621 1.395 1.00 97.94 138 LYS A N 1
ATOM 1050 C CA . LYS A 1 138 ? 0.918 8.103 2.450 1.00 97.94 138 LYS A CA 1
ATOM 1051 C C . LYS A 1 138 ? -0.537 8.475 2.165 1.00 97.94 138 LYS A C 1
ATOM 1053 O O . LYS A 1 138 ? -1.408 7.618 2.293 1.00 97.94 138 LYS A O 1
ATOM 1058 N N . SER A 1 139 ? -0.808 9.707 1.721 1.00 98.25 139 SER A N 1
ATOM 1059 C CA . SER A 1 139 ? -2.166 10.152 1.367 1.00 98.25 139 SER A CA 1
ATOM 1060 C C . SER A 1 139 ? -2.745 9.284 0.250 1.00 98.25 139 SER A C 1
ATOM 1062 O O . SER A 1 139 ? -3.807 8.686 0.422 1.00 98.25 139 SER A O 1
ATOM 1064 N N . SER A 1 140 ? -2.015 9.117 -0.857 1.00 98.38 140 SER A N 1
ATOM 1065 C CA . SER A 1 140 ? -2.451 8.272 -1.977 1.00 98.38 140 SER A CA 1
ATOM 1066 C C . SER A 1 140 ? -2.668 6.809 -1.566 1.00 98.38 140 SER A C 1
ATOM 1068 O O . SER A 1 140 ? -3.638 6.178 -1.991 1.00 98.38 140 SER A O 1
ATOM 1070 N N . ALA A 1 141 ? -1.823 6.282 -0.676 1.00 98.69 141 ALA A N 1
ATOM 1071 C CA . ALA A 1 141 ? -1.943 4.922 -0.170 1.00 98.69 141 ALA A CA 1
ATOM 1072 C C . ALA A 1 141 ? -3.202 4.736 0.700 1.00 98.69 141 ALA A C 1
ATOM 1074 O O . ALA A 1 141 ? -3.920 3.749 0.537 1.00 98.69 141 ALA A O 1
ATOM 1075 N N . PHE A 1 142 ? -3.514 5.695 1.581 1.00 98.69 142 PHE A N 1
ATOM 1076 C CA . PHE A 1 142 ? -4.735 5.675 2.397 1.00 98.69 142 PHE A CA 1
ATOM 1077 C C . PHE A 1 142 ? -6.006 5.853 1.565 1.00 98.69 142 PHE A C 1
ATOM 1079 O O . PHE A 1 142 ? -6.995 5.168 1.826 1.00 98.69 142 PHE A O 1
ATOM 1086 N N . GLN A 1 143 ? -5.987 6.710 0.539 1.00 98.75 143 GLN A N 1
ATOM 1087 C CA . GLN A 1 143 ? -7.101 6.818 -0.410 1.00 98.75 143 GLN A CA 1
ATOM 1088 C C . GLN A 1 143 ? -7.394 5.458 -1.056 1.00 98.75 143 GLN A C 1
ATOM 1090 O O . GLN A 1 143 ? -8.551 5.042 -1.140 1.00 98.75 143 GLN A O 1
ATOM 1095 N N . GLY A 1 144 ? -6.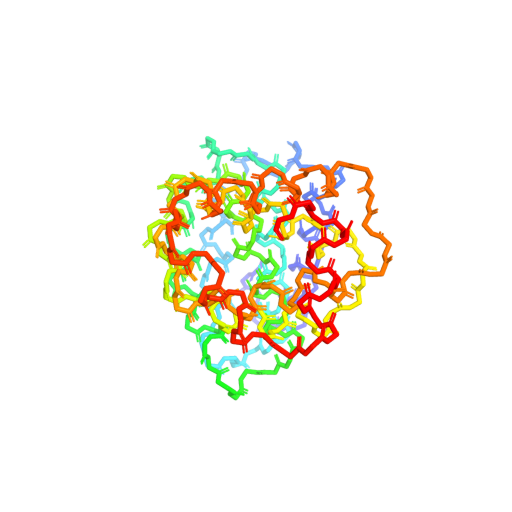351 4.721 -1.443 1.00 98.69 144 GLY A N 1
ATOM 1096 C CA . GLY A 1 144 ? -6.498 3.371 -1.974 1.00 98.69 144 GLY A CA 1
ATOM 1097 C C . GLY A 1 144 ? -7.013 2.356 -0.963 1.00 98.69 144 GLY A C 1
ATOM 1098 O O . GLY A 1 144 ? -7.924 1.597 -1.281 1.00 98.69 144 GLY A O 1
ATOM 1099 N N . MET A 1 145 ? -6.508 2.384 0.274 1.00 98.75 145 MET A N 1
ATOM 1100 C CA . MET A 1 145 ? -7.024 1.554 1.367 1.00 98.75 145 MET A CA 1
ATOM 1101 C C . MET A 1 145 ? -8.530 1.767 1.575 1.00 98.75 145 MET A C 1
ATOM 1103 O O . MET A 1 145 ? -9.296 0.809 1.569 1.00 98.75 145 MET A O 1
ATOM 1107 N N . MET A 1 146 ? -8.980 3.018 1.669 1.00 98.69 146 MET A N 1
ATOM 1108 C CA . MET A 1 146 ? -10.398 3.357 1.840 1.00 98.69 146 MET A CA 1
ATOM 1109 C C . MET A 1 146 ? -11.260 2.980 0.627 1.00 98.69 146 MET A C 1
ATOM 1111 O O . MET A 1 146 ? -12.393 2.519 0.783 1.00 98.69 146 MET A O 1
ATOM 1115 N N . THR A 1 147 ? -10.708 3.097 -0.583 1.00 98.56 147 THR A N 1
ATOM 1116 C CA . THR A 1 147 ? -11.369 2.636 -1.815 1.00 98.56 147 THR A CA 1
ATOM 1117 C C . THR A 1 147 ? -11.563 1.116 -1.794 1.00 98.56 147 THR A C 1
ATOM 1119 O O . THR A 1 147 ? -12.648 0.623 -2.101 1.00 98.56 147 THR A O 1
ATOM 1122 N N . MET A 1 148 ? -10.547 0.360 -1.363 1.00 98.62 148 MET A N 1
ATOM 1123 C CA . MET A 1 148 ? -10.641 -1.094 -1.209 1.00 98.62 148 MET A CA 1
ATOM 1124 C C . MET A 1 148 ? -11.615 -1.506 -0.108 1.00 98.62 148 MET A C 1
ATOM 1126 O O . MET A 1 148 ? -12.392 -2.431 -0.324 1.00 98.62 148 MET A O 1
ATOM 1130 N N . ILE A 1 149 ? -11.612 -0.818 1.038 1.00 98.50 149 ILE A N 1
ATOM 1131 C CA . ILE A 1 149 ? -12.577 -1.055 2.122 1.00 98.50 149 ILE A CA 1
ATOM 1132 C C . ILE A 1 149 ? -14.000 -0.833 1.612 1.00 98.50 149 ILE A C 1
ATOM 1134 O O . ILE A 1 149 ? -14.867 -1.653 1.871 1.00 98.50 149 ILE A O 1
ATOM 1138 N N . SER A 1 150 ? -14.242 0.223 0.838 1.00 97.38 150 SER A N 1
ATOM 1139 C CA . SER A 1 150 ? -15.567 0.481 0.263 1.00 97.38 150 SER A CA 1
ATOM 1140 C C . SER A 1 150 ? -16.013 -0.631 -0.700 1.00 97.38 150 SER A C 1
ATOM 1142 O O . SER A 1 150 ? -17.195 -0.963 -0.751 1.00 97.38 150 SER A O 1
ATOM 1144 N N . ALA A 1 151 ? -15.076 -1.230 -1.444 1.00 97.56 151 ALA A N 1
ATOM 1145 C CA . ALA A 1 151 ? -15.349 -2.331 -2.372 1.00 97.56 151 ALA A CA 1
ATOM 1146 C C . ALA A 1 151 ? -15.473 -3.706 -1.685 1.00 97.56 151 ALA A C 1
ATOM 1148 O O . ALA A 1 151 ? -16.212 -4.565 -2.163 1.00 97.56 151 ALA A O 1
ATOM 1149 N N . ASN A 1 152 ? -14.754 -3.928 -0.582 1.00 97.56 152 ASN A N 1
ATOM 1150 C CA . ASN A 1 152 ? -14.791 -5.150 0.220 1.00 97.56 152 ASN A CA 1
ATOM 1151 C C . ASN A 1 152 ? -14.694 -4.827 1.728 1.00 97.56 152 ASN A C 1
ATOM 1153 O O . ASN A 1 152 ? -13.629 -5.008 2.332 1.00 97.56 152 ASN A O 1
ATOM 1157 N N . PRO A 1 153 ? -15.797 -4.385 2.362 1.00 96.00 153 PRO A N 1
ATOM 1158 C CA . PRO A 1 153 ? -15.785 -3.975 3.768 1.00 96.00 153 PRO A CA 1
ATOM 1159 C C . PRO A 1 153 ? -15.389 -5.097 4.733 1.00 96.00 153 PRO A C 1
ATOM 1161 O O . PRO A 1 153 ? -14.707 -4.853 5.723 1.00 96.00 153 PRO A O 1
ATOM 1164 N N . HIS A 1 154 ? -15.744 -6.347 4.429 1.00 95.62 154 HIS A N 1
ATOM 1165 C CA . HIS A 1 154 ? -15.385 -7.500 5.261 1.00 95.62 154 HIS A CA 1
ATOM 1166 C C . HIS A 1 154 ? -13.875 -7.783 5.273 1.00 95.62 154 HIS A C 1
ATOM 1168 O O . HIS A 1 154 ? -13.356 -8.341 6.239 1.00 95.62 154 HIS A O 1
ATOM 1174 N N . GLY A 1 155 ? -13.141 -7.359 4.240 1.00 96.38 155 GLY A N 1
ATOM 1175 C CA . GLY A 1 155 ? -11.698 -7.580 4.149 1.00 96.38 155 GLY A CA 1
ATOM 1176 C C . GLY A 1 155 ? -10.885 -6.856 5.230 1.00 96.38 155 GLY A C 1
ATOM 1177 O O . GLY A 1 155 ? -9.772 -7.283 5.532 1.00 96.38 155 GLY A O 1
ATOM 1178 N N . ILE A 1 156 ? -11.424 -5.793 5.847 1.00 97.25 156 ILE A N 1
ATOM 1179 C CA . ILE A 1 156 ? -10.723 -5.045 6.905 1.00 97.25 156 ILE A CA 1
ATOM 1180 C C . ILE A 1 156 ? -10.983 -5.592 8.308 1.00 97.25 156 ILE A C 1
ATOM 1182 O O . ILE A 1 156 ? -10.297 -5.182 9.238 1.00 97.25 156 ILE A O 1
ATOM 1186 N N . SER A 1 157 ? -11.928 -6.517 8.505 1.00 94.56 157 SER A N 1
ATOM 1187 C CA . SER A 1 157 ? -12.417 -6.886 9.844 1.00 94.56 157 SER A CA 1
ATOM 1188 C C . SER A 1 157 ? -11.302 -7.285 10.823 1.00 94.56 157 SER A C 1
ATOM 1190 O O . SER A 1 157 ? -11.279 -6.806 11.954 1.00 94.56 157 SER A O 1
ATOM 1192 N N . LYS A 1 158 ? -10.311 -8.076 10.385 1.00 95.75 158 LYS A N 1
ATOM 1193 C CA . LYS A 1 158 ? -9.159 -8.476 11.226 1.00 95.75 158 LYS A CA 1
ATOM 1194 C C . LYS A 1 158 ? -8.166 -7.344 11.510 1.00 95.75 158 LYS A C 1
ATOM 1196 O O . LYS A 1 158 ? -7.386 -7.427 12.458 1.00 95.75 158 LYS A O 1
ATOM 1201 N N . ALA A 1 159 ? -8.158 -6.314 10.674 1.00 97.94 159 ALA A N 1
ATOM 1202 C CA . ALA A 1 159 ? -7.279 -5.156 10.772 1.00 97.94 159 ALA A CA 1
ATOM 1203 C C . ALA A 1 159 ? -8.001 -3.905 11.291 1.00 97.94 159 ALA A C 1
ATOM 1205 O O . ALA A 1 159 ? -7.362 -2.867 11.416 1.00 97.94 159 ALA A O 1
ATOM 1206 N N . PHE A 1 160 ? -9.297 -3.983 11.612 1.00 97.25 160 PHE A N 1
ATOM 1207 C CA . PHE A 1 160 ? -10.135 -2.820 11.907 1.00 97.25 160 PHE A CA 1
ATOM 1208 C C . PHE A 1 160 ? -9.542 -1.921 12.998 1.00 97.25 160 PHE A C 1
ATOM 1210 O O . PHE A 1 160 ? -9.384 -0.722 12.787 1.00 97.25 160 PHE A O 1
ATOM 1217 N N . LEU A 1 161 ? -9.123 -2.496 14.130 1.00 97.00 161 LEU A N 1
ATOM 1218 C CA . LEU A 1 161 ? -8.528 -1.721 15.226 1.00 97.00 161 LEU A CA 1
ATOM 1219 C C . LEU A 1 161 ? -7.211 -1.043 14.817 1.00 97.00 161 LEU A C 1
ATOM 1221 O O . LEU A 1 161 ? -6.975 0.110 15.177 1.00 97.00 161 LEU A O 1
ATOM 1225 N N . LEU A 1 162 ? -6.383 -1.728 14.022 1.00 97.94 162 LEU A N 1
ATOM 1226 C CA . LEU A 1 162 ? -5.132 -1.176 13.495 1.00 97.94 162 LEU A CA 1
ATOM 1227 C C . LEU A 1 162 ? -5.401 -0.065 12.476 1.00 97.94 162 LEU A C 1
ATOM 1229 O O . LEU A 1 162 ? -4.693 0.938 12.466 1.00 97.94 162 LEU A O 1
ATOM 1233 N N . PHE A 1 163 ? -6.439 -0.210 11.650 1.00 98.19 163 PHE A N 1
ATOM 1234 C CA . PHE A 1 163 ? -6.869 0.825 10.716 1.00 98.19 163 PHE A CA 1
ATOM 1235 C C . PHE A 1 163 ? -7.352 2.074 11.460 1.00 98.19 163 PHE A C 1
ATOM 1237 O O . PHE A 1 163 ? -6.938 3.179 11.115 1.00 98.19 163 PHE A O 1
ATOM 1244 N N . CYS A 1 164 ? -8.143 1.912 12.526 1.00 97.50 164 CYS A N 1
ATOM 1245 C CA . CYS A 1 164 ? -8.557 3.018 13.390 1.00 97.50 164 CYS A CA 1
ATOM 1246 C C . CYS A 1 164 ? -7.352 3.776 13.960 1.00 97.50 164 CYS A C 1
ATOM 1248 O O . CYS A 1 164 ? -7.294 4.999 13.847 1.00 97.50 164 CYS A O 1
ATOM 1250 N N . GLN A 1 165 ? -6.373 3.056 14.515 1.00 95.69 165 GLN A N 1
ATOM 1251 C CA . GLN A 1 165 ? -5.136 3.644 15.043 1.00 95.69 165 GLN A CA 1
ATOM 1252 C C . GLN A 1 165 ? -4.336 4.372 13.954 1.00 95.69 165 GLN A C 1
ATOM 1254 O O . GLN A 1 165 ? -3.926 5.519 14.130 1.00 95.69 165 GLN A O 1
ATOM 1259 N N . ALA A 1 166 ? -4.163 3.743 12.792 1.00 96.94 166 ALA A N 1
ATOM 1260 C CA . ALA A 1 166 ? -3.449 4.339 11.670 1.00 96.94 166 ALA A CA 1
ATOM 1261 C C . ALA A 1 166 ? -4.158 5.600 11.132 1.00 96.94 166 ALA A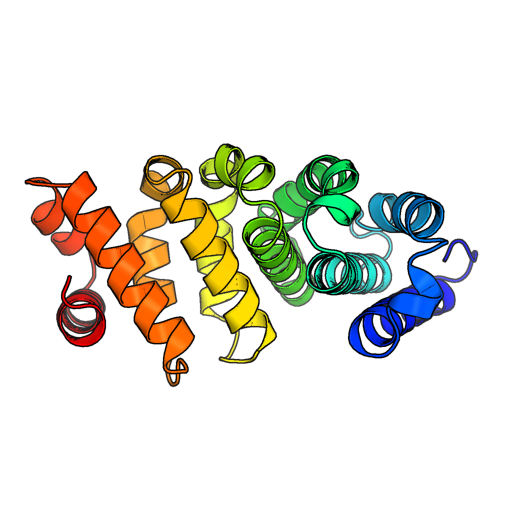 C 1
ATOM 1263 O O . ALA A 1 166 ? -3.490 6.561 10.750 1.00 96.94 166 ALA A O 1
ATOM 1264 N N . ALA A 1 167 ? -5.494 5.630 11.146 1.00 96.94 167 ALA A N 1
ATOM 1265 C CA . ALA A 1 167 ? -6.293 6.784 10.742 1.00 96.94 167 ALA A CA 1
ATOM 1266 C C . ALA A 1 167 ? -6.170 7.955 11.730 1.00 96.94 167 ALA A C 1
ATOM 1268 O O . ALA A 1 167 ? -5.946 9.089 11.307 1.00 96.94 167 ALA A O 1
ATOM 1269 N N . VAL A 1 168 ? -6.264 7.708 13.044 1.00 95.62 168 VAL A N 1
ATOM 1270 C CA . VAL A 1 168 ? -6.141 8.787 14.047 1.00 95.62 168 VAL A CA 1
ATOM 1271 C C . VAL A 1 168 ? -4.718 9.334 14.172 1.00 95.62 168 VAL A C 1
ATOM 1273 O O . VAL A 1 168 ? -4.555 10.474 14.604 1.00 95.62 168 VAL A O 1
ATOM 1276 N N . ASN A 1 169 ? -3.702 8.578 13.741 1.00 94.62 169 ASN A N 1
ATOM 1277 C CA . ASN A 1 169 ? -2.308 9.030 13.714 1.00 94.62 169 ASN A CA 1
ATOM 1278 C C . ASN A 1 169 ? -2.019 10.109 12.657 1.00 94.62 169 ASN A C 1
ATOM 1280 O O . ASN A 1 169 ? -0.978 10.760 12.739 1.00 94.62 169 ASN A O 1
ATOM 1284 N N . TRP A 1 170 ? -2.908 10.326 11.682 1.00 95.94 170 TRP A N 1
ATOM 1285 C CA . TRP A 1 170 ? -2.787 11.451 10.751 1.00 95.94 170 TRP A CA 1
ATOM 1286 C C . TRP A 1 170 ? -2.908 12.782 11.494 1.00 95.94 170 TRP A C 1
ATOM 1288 O O . TRP A 1 170 ? -3.933 13.040 12.128 1.00 95.94 170 TRP A O 1
ATOM 1298 N N . GLN A 1 171 ? -1.904 13.645 11.375 1.00 93.31 171 GLN A N 1
ATOM 1299 C CA . GLN A 1 171 ? -1.858 14.963 12.008 1.00 93.31 171 GLN A CA 1
ATOM 1300 C C . GLN A 1 171 ? -2.554 16.020 11.152 1.00 93.31 171 GLN A C 1
ATOM 1302 O O . GLN A 1 171 ?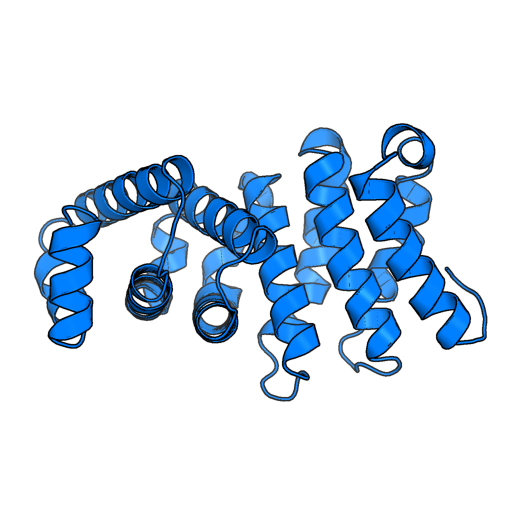 -3.351 16.802 11.667 1.00 93.31 171 GLN A O 1
ATOM 1307 N N . THR A 1 172 ? -2.277 16.032 9.847 1.00 90.88 172 THR A N 1
ATOM 1308 C CA . THR A 1 172 ? -2.760 17.077 8.930 1.00 90.88 172 THR A CA 1
ATOM 1309 C C . THR A 1 172 ? -3.311 16.480 7.632 1.00 90.88 172 THR A C 1
ATOM 1311 O O . THR A 1 172 ? -2.730 16.700 6.568 1.00 90.88 172 THR A O 1
ATOM 1314 N N . PRO A 1 173 ? -4.409 15.698 7.684 1.00 93.94 173 PRO A N 1
ATOM 1315 C CA . PRO A 1 173 ? -5.072 15.251 6.465 1.00 93.94 173 PRO A CA 1
ATOM 1316 C C . PRO A 1 173 ? -5.667 16.456 5.724 1.00 93.94 173 PRO A C 1
ATOM 1318 O O . PRO A 1 173 ? -6.249 17.350 6.344 1.00 93.94 173 PRO A O 1
ATOM 1321 N N . ASP A 1 174 ? -5.544 16.475 4.398 1.00 94.75 174 ASP A N 1
ATOM 1322 C CA . ASP A 1 174 ? -6.244 17.463 3.579 1.00 94.75 174 ASP A CA 1
ATOM 1323 C C . ASP A 1 174 ? -7.769 17.234 3.604 1.00 94.75 174 ASP A C 1
ATOM 1325 O O . ASP A 1 174 ? -8.265 16.209 4.082 1.00 94.75 174 ASP A O 1
ATOM 1329 N N . ALA A 1 175 ? -8.533 18.198 3.083 1.00 95.81 175 ALA A N 1
ATOM 1330 C CA . ALA A 1 175 ? -9.994 18.149 3.116 1.00 95.81 175 ALA A CA 1
ATOM 1331 C C . ALA A 1 175 ? -10.579 16.914 2.408 1.00 95.81 175 ALA A C 1
ATOM 1333 O O . ALA A 1 175 ? -11.554 16.339 2.890 1.00 95.81 175 ALA A O 1
ATOM 1334 N N . ARG A 1 176 ? -9.970 16.480 1.298 1.00 95.44 176 ARG A N 1
ATOM 1335 C CA . ARG A 1 176 ? -10.435 15.326 0.520 1.00 95.44 176 ARG A CA 1
ATOM 1336 C C . ARG A 1 176 ? -10.156 14.027 1.267 1.00 95.44 176 ARG A C 1
ATOM 1338 O O . ARG A 1 176 ? -11.033 13.174 1.367 1.00 95.44 176 ARG A O 1
ATOM 1345 N N . LEU A 1 177 ? -8.948 13.870 1.800 1.00 96.75 177 LEU A N 1
ATOM 1346 C CA . LEU A 1 177 ? -8.574 12.702 2.585 1.00 96.75 177 LEU A CA 1
ATOM 1347 C C . LEU A 1 177 ? -9.446 12.598 3.844 1.00 96.75 177 LEU A C 1
ATOM 1349 O O . LEU A 1 177 ? -9.913 11.512 4.186 1.00 96.75 177 LEU A O 1
ATOM 1353 N N . MET A 1 178 ? -9.715 13.731 4.496 1.00 97.25 178 MET A N 1
ATOM 1354 C CA . MET A 1 178 ? -10.596 13.805 5.657 1.00 97.25 178 MET A CA 1
ATOM 1355 C C . MET A 1 178 ? -12.037 13.394 5.322 1.00 97.25 178 MET A C 1
ATOM 1357 O O . MET A 1 178 ? -12.640 12.621 6.065 1.00 97.25 178 MET A O 1
ATOM 1361 N N . GLU A 1 179 ? -12.575 13.848 4.188 1.00 97.12 179 GLU A N 1
ATOM 1362 C CA . GLU A 1 179 ? -13.892 13.426 3.699 1.00 97.12 179 GLU A CA 1
ATOM 1363 C C . GLU A 1 179 ? -13.948 11.909 3.461 1.00 97.12 179 GLU A C 1
ATOM 1365 O O . GLU A 1 179 ? -14.888 11.248 3.907 1.00 97.12 179 GLU A O 1
ATOM 1370 N N . MET A 1 180 ? -12.916 11.337 2.832 1.00 98.00 180 MET A N 1
ATOM 1371 C CA . MET A 1 180 ? -12.838 9.891 2.609 1.00 98.00 180 MET A CA 1
ATOM 1372 C C . MET A 1 180 ? -12.793 9.102 3.920 1.00 98.00 180 MET A C 1
ATOM 1374 O O . MET A 1 180 ? -13.443 8.057 4.016 1.00 98.00 180 MET A O 1
ATOM 1378 N N . PHE A 1 181 ? -12.087 9.598 4.944 1.00 98.12 181 PHE A N 1
ATOM 1379 C CA . PHE A 1 181 ? -12.122 8.980 6.269 1.00 98.12 181 PHE A CA 1
ATOM 1380 C C . PHE A 1 181 ? -13.544 8.979 6.830 1.00 98.12 181 PHE A C 1
ATOM 1382 O O . PHE A 1 181 ? -14.053 7.913 7.168 1.00 98.12 181 PHE A O 1
ATOM 1389 N N . VAL A 1 182 ? -14.214 10.135 6.869 1.00 97.81 182 VAL A N 1
ATOM 1390 C CA . VAL A 1 182 ? -15.595 10.244 7.378 1.00 97.81 182 VAL A CA 1
ATOM 1391 C C . VAL A 1 182 ? -16.529 9.268 6.656 1.00 97.81 182 VAL A C 1
ATOM 1393 O O . VAL A 1 182 ? -17.262 8.524 7.306 1.00 97.81 182 VAL A O 1
ATOM 1396 N N . GLN A 1 183 ? -16.475 9.215 5.322 1.00 97.50 183 GLN A N 1
ATOM 1397 C CA . GLN A 1 183 ? -17.308 8.307 4.526 1.00 97.50 183 GLN A CA 1
ATOM 1398 C C . GLN A 1 183 ? -17.006 6.832 4.822 1.00 97.50 183 GLN A C 1
ATOM 1400 O O . GLN A 1 183 ? -17.928 6.035 5.002 1.00 97.50 183 GLN A O 1
ATOM 1405 N N . THR A 1 184 ? -15.726 6.469 4.925 1.00 98.12 184 THR A N 1
ATOM 1406 C CA . THR A 1 184 ? -15.306 5.089 5.206 1.00 98.12 184 THR A CA 1
ATOM 1407 C C . THR A 1 184 ? -15.773 4.641 6.586 1.00 98.12 184 THR A C 1
ATOM 1409 O O . THR A 1 184 ? -16.341 3.560 6.728 1.00 98.12 184 THR A O 1
ATOM 1412 N N . PHE A 1 185 ? -15.583 5.478 7.607 1.00 97.75 185 PHE A N 1
ATOM 1413 C CA . PHE A 1 185 ? -16.026 5.175 8.965 1.00 97.75 185 PHE A CA 1
ATOM 1414 C C . PHE A 1 185 ? -17.553 5.104 9.073 1.00 97.75 185 PHE A C 1
ATOM 1416 O O . PHE A 1 185 ? -18.066 4.202 9.733 1.00 97.75 185 PHE A O 1
ATOM 1423 N N . ALA A 1 186 ? -18.288 5.979 8.380 1.00 96.69 186 ALA A N 1
ATOM 1424 C CA . ALA A 1 186 ? -19.744 5.896 8.303 1.00 96.69 186 ALA A CA 1
ATOM 1425 C C . ALA A 1 186 ? -20.213 4.574 7.664 1.00 96.69 186 ALA A C 1
ATOM 1427 O O . ALA A 1 186 ? -21.115 3.924 8.193 1.00 96.69 186 ALA A O 1
ATOM 1428 N N . GLY A 1 187 ? -19.567 4.138 6.577 1.00 96.25 187 GLY A N 1
ATOM 1429 C CA . GLY A 1 187 ? -19.856 2.857 5.926 1.00 96.25 187 GLY A CA 1
ATOM 1430 C C . GLY A 1 187 ? -19.551 1.650 6.818 1.00 96.25 187 GLY A C 1
ATOM 1431 O O . GLY A 1 187 ? -20.377 0.745 6.943 1.00 96.25 187 GLY A O 1
ATOM 1432 N N . LEU A 1 188 ? -18.402 1.656 7.503 1.00 96.56 188 LEU A N 1
ATOM 1433 C CA . LEU A 1 188 ? -18.034 0.604 8.458 1.00 96.56 188 LEU A CA 1
ATOM 1434 C C . LEU A 1 188 ? -19.000 0.546 9.647 1.00 96.56 188 LEU A C 1
ATOM 1436 O O . LEU A 1 188 ? -19.397 -0.544 10.054 1.00 96.56 188 LEU A O 1
ATOM 1440 N N . LYS A 1 189 ? -19.432 1.702 10.162 1.00 95.75 189 LYS A N 1
ATOM 1441 C CA . LYS A 1 189 ? -20.440 1.795 11.223 1.00 95.75 189 LYS A CA 1
ATOM 1442 C C . LYS A 1 189 ? -21.784 1.230 10.790 1.00 95.75 189 LYS A C 1
ATOM 1444 O O . LYS A 1 189 ? -22.385 0.452 11.526 1.00 95.75 189 LYS A O 1
ATOM 1449 N N . GLN A 1 190 ? -22.239 1.580 9.588 1.00 95.00 190 GLN A N 1
ATOM 1450 C CA . GLN A 1 190 ? -23.478 1.045 9.032 1.00 95.00 190 GLN A CA 1
ATOM 1451 C C . GLN A 1 190 ? -23.416 -0.479 8.869 1.00 95.00 190 GLN A C 1
ATOM 1453 O O . GLN A 1 190 ? -24.391 -1.159 9.178 1.00 95.00 190 GLN A O 1
ATOM 1458 N N . MET A 1 191 ? -22.281 -1.014 8.409 1.00 93.19 191 MET A N 1
ATOM 1459 C CA . MET A 1 191 ? -22.077 -2.457 8.262 1.00 93.19 191 MET A CA 1
ATOM 1460 C C . MET A 1 191 ? -22.061 -3.181 9.615 1.00 93.19 191 MET A C 1
ATOM 1462 O O . MET A 1 191 ? -22.653 -4.249 9.735 1.00 93.19 191 MET A O 1
ATOM 1466 N N . ALA A 1 192 ? -21.375 -2.622 10.615 1.00 93.50 192 ALA A N 1
ATOM 1467 C CA . ALA A 1 192 ? -21.239 -3.241 11.933 1.00 93.50 192 ALA A CA 1
ATOM 1468 C C . ALA A 1 192 ? -22.545 -3.220 12.746 1.00 93.50 192 ALA A C 1
ATOM 1470 O O . ALA A 1 192 ? -22.756 -4.094 13.585 1.00 93.50 192 ALA A O 1
ATOM 1471 N N . GLY A 1 193 ? -23.419 -2.232 12.521 1.00 94.31 193 GLY A N 1
ATOM 1472 C CA . GLY A 1 193 ? -24.696 -2.116 13.224 1.00 94.31 193 GLY A CA 1
ATOM 1473 C C . GLY A 1 193 ? -24.516 -2.116 14.745 1.00 94.31 193 GLY A C 1
ATOM 1474 O O . GLY A 1 193 ? -23.741 -1.326 15.289 1.00 94.31 193 GLY A O 1
ATOM 1475 N N . ASP A 1 194 ? -25.203 -3.031 15.427 1.00 94.19 194 ASP A N 1
ATOM 1476 C CA . ASP A 1 194 ? -25.177 -3.156 16.890 1.00 94.19 194 ASP A CA 1
ATOM 1477 C C . ASP A 1 194 ? -23.788 -3.534 17.443 1.00 94.19 194 ASP A C 1
ATOM 1479 O O . ASP A 1 194 ? -23.473 -3.240 18.598 1.00 94.19 194 ASP A O 1
ATOM 1483 N N . GLU A 1 195 ? -22.917 -4.133 16.622 1.00 94.06 195 GLU A N 1
ATOM 1484 C CA . GLU A 1 195 ? -21.555 -4.514 17.016 1.00 94.06 195 GLU A CA 1
ATOM 1485 C C . GLU A 1 195 ? -20.567 -3.335 16.987 1.00 94.06 195 GLU A C 1
ATOM 1487 O O . GLU A 1 195 ? -19.420 -3.473 17.430 1.00 94.06 195 GLU A O 1
ATOM 1492 N N . TRP A 1 196 ? -20.985 -2.159 16.497 1.00 94.62 196 TRP A N 1
ATOM 1493 C CA . TRP A 1 196 ? -20.109 -0.994 16.355 1.00 94.62 196 TRP A CA 1
ATOM 1494 C C . TRP A 1 196 ? -19.528 -0.523 17.689 1.00 94.62 196 TRP A C 1
ATOM 1496 O O . TRP A 1 196 ? -18.310 -0.396 17.823 1.00 94.62 196 TRP A O 1
ATOM 1506 N N . GLU A 1 197 ? -20.373 -0.294 18.700 1.00 94.06 197 GLU A N 1
ATOM 1507 C CA . GLU A 1 197 ? -19.909 0.210 20.000 1.00 94.06 197 GLU A CA 1
ATOM 1508 C C . GLU A 1 197 ? -19.033 -0.816 20.730 1.00 94.06 197 GLU A C 1
ATOM 1510 O O . GLU A 1 197 ? -18.080 -0.431 21.407 1.00 94.06 197 GLU A O 1
ATOM 1515 N N . ALA A 1 198 ? -19.299 -2.116 20.554 1.00 94.19 198 ALA A N 1
ATOM 1516 C CA . ALA A 1 198 ? -18.434 -3.172 21.074 1.00 94.19 198 ALA A CA 1
ATOM 1517 C C . ALA A 1 198 ? -17.052 -3.140 20.398 1.00 94.19 198 ALA A C 1
ATOM 1519 O O . ALA A 1 198 ? -16.031 -3.152 21.085 1.00 94.19 198 ALA A O 1
ATOM 1520 N N . SER A 1 199 ? -17.021 -3.013 19.069 1.00 92.50 199 SER A N 1
ATOM 1521 C CA . SER A 1 199 ? -15.789 -2.959 18.273 1.00 92.50 199 SER A CA 1
ATOM 1522 C C . SER A 1 199 ? -14.947 -1.721 18.596 1.00 92.50 199 SER A C 1
ATOM 1524 O O . SER A 1 199 ? -13.761 -1.827 18.903 1.00 92.50 199 SER A O 1
ATOM 1526 N N . ILE A 1 200 ? -15.561 -0.535 18.597 1.00 93.38 200 ILE A N 1
ATOM 1527 C CA . ILE A 1 200 ? -14.908 0.727 18.972 1.00 93.38 200 ILE A CA 1
ATOM 1528 C C . ILE A 1 200 ? -14.502 0.731 20.452 1.00 93.38 200 ILE A C 1
ATOM 1530 O O . ILE A 1 200 ? -13.507 1.354 20.825 1.00 93.38 200 ILE A O 1
ATOM 1534 N N . GLY A 1 201 ? -15.230 0.005 21.303 1.00 93.94 201 GLY A N 1
ATOM 1535 C CA . GLY A 1 201 ? -14.908 -0.186 22.715 1.00 93.94 201 GLY A CA 1
ATOM 1536 C C . GLY A 1 201 ? -13.583 -0.910 22.974 1.00 93.94 201 GLY A C 1
ATOM 1537 O O . GLY A 1 201 ? -13.039 -0.759 24.065 1.00 93.94 201 GLY A O 1
ATOM 1538 N N . MET A 1 202 ? -13.046 -1.644 21.991 1.00 94.69 202 MET A N 1
ATOM 1539 C CA . MET A 1 202 ? -11.742 -2.314 22.089 1.00 94.69 202 MET A CA 1
ATOM 1540 C C . MET A 1 202 ? -10.547 -1.376 21.857 1.00 94.69 202 MET A C 1
ATOM 1542 O O . MET A 1 202 ? -9.411 -1.766 22.130 1.00 94.69 202 MET A O 1
ATOM 1546 N N . LEU A 1 203 ? -10.774 -0.162 21.342 1.00 94.62 203 LEU A N 1
ATOM 1547 C CA . LEU A 1 203 ? -9.727 0.852 21.201 1.00 94.62 203 LEU A CA 1
ATOM 1548 C C . LEU A 1 203 ? -9.343 1.432 22.567 1.00 94.62 203 LEU A C 1
ATOM 1550 O O . LEU A 1 203 ? -10.160 1.507 23.488 1.00 94.62 203 LEU A O 1
ATOM 1554 N N . ASP A 1 204 ? -8.104 1.913 22.682 1.00 94.75 204 ASP A N 1
ATOM 1555 C CA . ASP A 1 204 ? -7.703 2.696 23.844 1.00 94.75 204 ASP A CA 1
ATOM 1556 C C . ASP A 1 204 ? -8.552 3.986 23.956 1.00 94.75 204 ASP A C 1
ATOM 1558 O O . ASP A 1 204 ? -9.087 4.478 22.951 1.00 94.75 204 ASP A O 1
ATOM 1562 N N . PRO A 1 205 ? -8.702 4.559 25.168 1.00 94.44 205 PRO A N 1
ATOM 1563 C CA . PRO A 1 205 ? -9.598 5.692 25.384 1.00 94.44 205 PRO A CA 1
ATOM 1564 C C . PRO A 1 205 ? -9.319 6.901 24.485 1.00 94.44 205 PRO A C 1
ATOM 1566 O O . PRO A 1 205 ? -10.272 7.564 24.074 1.00 94.44 205 PRO A O 1
ATOM 1569 N N . GLN A 1 206 ? -8.048 7.168 24.166 1.00 94.56 206 GLN A N 1
ATOM 1570 C CA . GLN A 1 206 ? -7.643 8.315 23.360 1.00 94.56 206 GLN A CA 1
ATOM 1571 C C . GLN A 1 206 ? -7.994 8.095 21.886 1.00 94.56 206 GLN A C 1
ATOM 1573 O O . GLN A 1 206 ? -8.668 8.935 21.290 1.00 94.56 206 GLN A O 1
ATOM 1578 N N . SER A 1 207 ? -7.610 6.952 21.309 1.00 94.25 207 SER A N 1
ATOM 1579 C CA . SER A 1 207 ? -7.953 6.616 19.921 1.00 94.25 207 SER A CA 1
ATOM 1580 C C . SER A 1 207 ? -9.464 6.583 19.714 1.00 94.25 207 SER A C 1
ATOM 1582 O O . SER A 1 207 ? -9.967 7.126 18.733 1.00 94.25 207 SER A O 1
ATOM 1584 N N . ARG A 1 208 ? -10.211 6.013 20.667 1.00 94.75 208 ARG A N 1
ATOM 1585 C CA . ARG A 1 208 ? -11.678 5.978 20.627 1.00 94.75 208 ARG A CA 1
ATOM 1586 C C . ARG A 1 208 ? -12.294 7.375 20.580 1.00 94.75 208 ARG A C 1
ATOM 1588 O O . ARG A 1 208 ? -13.229 7.603 19.816 1.00 94.75 208 ARG A O 1
ATOM 1595 N N . GLN A 1 209 ? -11.800 8.293 21.410 1.00 94.81 209 GLN A N 1
ATOM 1596 C CA . GLN A 1 209 ? -12.278 9.673 21.425 1.00 94.81 209 GLN A CA 1
ATOM 1597 C C . GLN A 1 209 ? -11.984 10.366 20.089 1.00 94.81 209 GLN A C 1
ATOM 1599 O O . GLN A 1 209 ? -12.883 10.966 19.506 1.00 94.81 209 GLN A O 1
ATOM 1604 N N . LEU A 1 210 ? -10.768 10.204 19.562 1.00 95.25 210 LEU A N 1
ATOM 1605 C CA . LEU A 1 210 ? -10.372 10.793 18.284 1.00 95.25 210 LEU A CA 1
ATOM 1606 C C . LEU A 1 210 ? -11.183 10.250 17.104 1.00 95.25 210 LEU A C 1
ATOM 1608 O O . LEU A 1 210 ? -11.551 11.030 16.231 1.00 95.25 210 LEU A O 1
ATOM 1612 N N . VAL A 1 211 ? -11.497 8.949 17.073 1.00 94.62 211 VAL A N 1
ATOM 1613 C CA . VAL A 1 211 ? -12.377 8.375 16.039 1.00 94.62 211 VAL A CA 1
ATOM 1614 C C . VAL A 1 211 ? -13.758 9.035 16.080 1.00 94.62 211 VAL A C 1
ATOM 1616 O O . VAL A 1 211 ? -14.248 9.481 15.041 1.00 94.62 211 VAL A O 1
ATOM 1619 N N . LYS A 1 212 ? -14.347 9.172 17.276 1.00 92.44 212 LYS A N 1
ATOM 1620 C CA . LYS A 1 212 ? -15.663 9.802 17.466 1.00 92.44 212 LYS A CA 1
ATOM 1621 C C . LYS A 1 212 ? -15.666 11.270 17.037 1.00 92.44 212 LYS A C 1
ATOM 1623 O O . LYS A 1 212 ? -16.557 11.692 16.306 1.00 92.44 212 LYS A O 1
ATOM 1628 N N . GLU A 1 213 ? -14.663 12.035 17.461 1.00 93.56 213 GLU A N 1
ATOM 1629 C CA . GLU A 1 213 ? -14.574 13.478 17.208 1.00 93.56 213 GLU A CA 1
ATOM 1630 C C . GLU A 1 213 ? -14.205 13.815 15.762 1.00 93.56 213 GLU A C 1
ATOM 1632 O O . GLU A 1 213 ? -14.763 14.744 15.183 1.00 93.56 213 GLU A O 1
ATOM 1637 N N . ARG A 1 214 ? -13.257 13.080 15.169 1.00 93.81 214 ARG A N 1
ATOM 1638 C CA . ARG A 1 214 ? -12.747 13.392 13.828 1.00 93.81 214 ARG A CA 1
ATOM 1639 C C . ARG A 1 214 ? -13.619 12.801 12.736 1.00 93.81 214 ARG A C 1
ATOM 1641 O O . ARG A 1 214 ? -13.837 13.455 11.724 1.00 93.81 214 ARG A O 1
ATOM 1648 N N . PHE A 1 215 ? -14.096 11.571 12.912 1.00 93.12 215 PHE A N 1
ATOM 1649 C CA . PHE A 1 215 ? -14.756 10.822 11.841 1.00 93.12 215 PHE A CA 1
ATOM 1650 C C . PHE A 1 215 ? -16.279 10.735 12.001 1.00 93.12 215 PHE A C 1
ATOM 1652 O O . PHE A 1 215 ? -16.932 10.135 11.152 1.00 93.12 215 PHE A O 1
ATOM 1659 N N . ASN A 1 216 ? -16.851 11.362 13.041 1.00 84.88 216 ASN A N 1
ATOM 1660 C CA . ASN A 1 216 ? -18.281 11.310 13.381 1.00 84.88 216 ASN A CA 1
ATOM 1661 C C . ASN A 1 216 ? -18.818 9.872 13.529 1.00 84.88 216 ASN A C 1
ATOM 1663 O O . ASN A 1 216 ? -19.961 9.580 13.161 1.00 84.88 216 ASN A O 1
ATOM 1667 N N . ALA A 1 217 ? -17.978 8.968 14.040 1.00 74.94 217 ALA A N 1
ATOM 1668 C CA . ALA A 1 217 ? -18.187 7.523 13.995 1.00 74.94 217 ALA A CA 1
ATOM 1669 C C . ALA A 1 217 ? -18.345 6.913 15.388 1.00 74.94 217 ALA A C 1
ATOM 1671 O O . ALA A 1 217 ? -17.480 7.145 16.252 1.00 74.94 217 ALA A O 1
#

Secondary structure (DSSP, 8-state):
---SSHHHHHHHHHHHHHHHHHHHHHHGGGHHHHHHHHGGGS-TT-TTHHHHHHHHHHHHHHHHHH-HHHHHHHHHHHHHHHHHHHH-TTS-HHHHHHHHHHHHHHHHH-HHHHGGGHHHHHHHHHHHHHHSPS-HHHHHHHHHHHHHHHH-GGGGGGGHHHHHHHHHT-SS--HHHHHHHHHHHHHHHHHHGGGHHHHHHTS-HHHHHHHHHHH--

Sequence (217 aa):
MVDAETDVRQSAFALLGDLAMHCFALIQPQLGEIMQQLVPQIDYNYQHLNVCNNAAWSAGELALKGGDEVIKPYVTPLLERLVPLLNNENTPLTLAENAAITIGRLGLVSPSVVAPNLEAFAQRWCVVLSSVKDNDEKSSAFQGMMTMISANPHGISKAFLLFCQAAVNWQTPDARLMEMFVQTFAGLKQMAGDEWEASIGMLDPQSRQLVKERFNA

pLDDT: mean 95.95, std 3.44, range [74.94, 98.88]

Radius of gyration: 17.64 Å; chains: 1; bounding box: 51×31×51 Å

Foldseek 3Di:
DPDPDLVVLLVVLQVLLVCLQPPVVVCLVVVVVVLVVLLPQLDLVCPPVSNNLSSLQSLLSNLLRLACVRCVVNLVSLCVRLLSLLPDPPRDLSSNLSSLLSLLSSLLRHLVPSLVCLLSHVQSSLVSLLPDADDPSSLSSLNSNLSSCVVPVVSCPVNVQSNLSSVLSHDDDDPVSLVSLLVSVVVNCVVCPPCNCVVLVPHDPVSSVSCCVRNVD